Protein AF-A0A8K0WW93-F1 (afdb_monomer_lite)

pLDDT: mean 76.15, std 19.56, range [33.62, 96.62]

Secondary structure (DSSP, 8-state):
------------S----SS---EEEEEEEE-SSTTEEEEEEE-SS-EEEEEEEE-TT-SSS-SEEEEESSSTTSPEEEEEEEETTTTEEEEEES-TTS--TTS---EEEEEEEEETTTEEEEEEEE-TT-TT---EEEEEEE-SS-TTSEEEEEE-TT--EEEEEEE-TTT-SSEEEEEEEETT--HHHHHHHHHHHHHHHHHHHHHHHHHHHHHHHHHHHHHHHHHHHS--

Foldseek 3Di:
DDDDDDDDDDPDDPPPDPPPFDWWKWFWWDDVDNQKTWIWTDDPVDIWIKIWGAQPPDQPDFRIFIATDRDPPHWTQKTWHQDPVQRKIKIFGGDPVDQDPVRDTFIKIFHFDQDPVRWTKTKIWALPQPPVSDIWIKIWGFDVVCVPWRKTFIATPVRDGQKMKTAPAPPPNTTGIMMIGTPPGDPSVSVVSVNSSVVVSVSVNVVVVVVVVVVVVVVVVVVVVVVVVVPD

Sequence (232 aa):
MATTADCTRHNSLPSAKADSASFLKAVLLYTDMYTAAHIHLNTPSSHTDYFFQWKMWRLSVPQLLLHRGASKHGPVINFAKYKPLSRTMQLGLGDPSKRSEDGQLEQMELTREKNFMFRSDYQFSTSVGRKDGTSASFRWRKNRQMRFKTVYDCVDEDSQVVAKLFSGGMVNAEKGAEIELLIGLDQSLQEVLLMSALAVWAMESMEVRSILRVFLRVYSHTAIYYEKCSAV

Structure (mmCIF, N/CA/C/O backbone):
data_AF-A0A8K0WW93-F1
#
_entry.id   AF-A0A8K0WW93-F1
#
loop_
_atom_site.group_PDB
_atom_site.id
_atom_site.type_symbol
_atom_site.label_atom_id
_atom_site.label_alt_id
_atom_site.label_comp_id
_atom_site.label_asym_id
_atom_site.label_entity_id
_atom_site.label_seq_id
_atom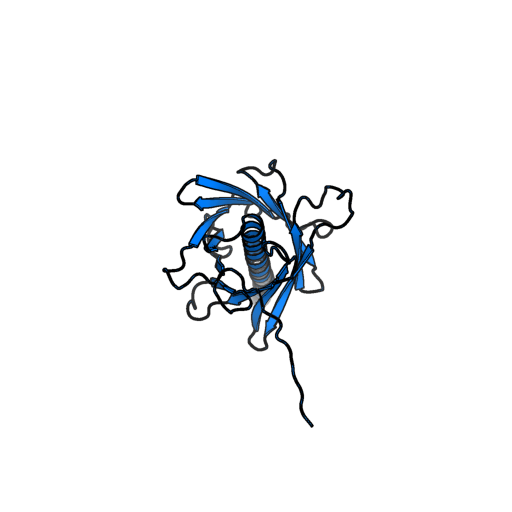_site.pdbx_PDB_ins_code
_atom_site.Cartn_x
_atom_site.Cartn_y
_atom_site.Cartn_z
_atom_site.occupancy
_atom_site.B_iso_or_equiv
_atom_site.auth_seq_id
_atom_site.auth_comp_id
_atom_site.auth_asym_id
_atom_site.auth_atom_id
_atom_site.pdbx_PDB_model_num
ATOM 1 N N . MET A 1 1 ? -35.321 11.717 36.961 1.00 36.66 1 MET A N 1
ATOM 2 C CA . MET A 1 1 ? -35.939 10.476 36.449 1.00 36.66 1 MET A CA 1
ATOM 3 C C . MET A 1 1 ? -36.034 10.572 34.935 1.00 36.66 1 MET A C 1
ATOM 5 O O . MET A 1 1 ? -36.463 11.609 34.458 1.00 36.66 1 MET A O 1
ATOM 9 N N . ALA A 1 2 ? -35.629 9.493 34.259 1.00 36.22 2 ALA A N 1
ATOM 10 C CA . ALA A 1 2 ? -35.854 9.136 32.853 1.00 36.22 2 ALA A CA 1
ATOM 11 C C . ALA A 1 2 ? -35.235 10.006 31.735 1.00 36.22 2 ALA A C 1
ATOM 13 O O . ALA A 1 2 ? -35.775 11.008 31.283 1.00 36.22 2 ALA A O 1
ATOM 14 N N . THR A 1 3 ? -34.100 9.489 31.268 1.00 45.41 3 THR A N 1
ATOM 15 C CA . THR A 1 3 ? -33.515 9.522 29.921 1.00 45.41 3 THR A CA 1
ATOM 16 C C . THR A 1 3 ? -34.492 9.212 28.784 1.00 45.41 3 THR A C 1
ATOM 18 O O . THR A 1 3 ? -35.275 8.275 28.916 1.00 45.41 3 THR A O 1
ATOM 21 N N . THR A 1 4 ? -34.266 9.809 27.610 1.00 38.75 4 THR A N 1
ATOM 22 C CA . THR A 1 4 ? -34.418 9.114 26.318 1.00 38.75 4 THR A CA 1
ATOM 23 C C . THR A 1 4 ? -33.315 9.555 25.363 1.00 38.75 4 THR A C 1
ATOM 25 O O . THR A 1 4 ? -33.229 10.721 24.987 1.00 38.75 4 THR A O 1
ATOM 28 N N . ALA A 1 5 ? -32.455 8.593 25.034 1.00 45.44 5 ALA A N 1
ATOM 29 C CA . ALA A 1 5 ? -31.500 8.634 23.942 1.00 45.44 5 ALA A CA 1
ATOM 30 C C . ALA A 1 5 ? -32.236 8.521 22.600 1.00 45.44 5 ALA A C 1
ATOM 32 O O . ALA A 1 5 ? -33.239 7.810 22.526 1.00 45.44 5 ALA A O 1
ATOM 33 N N . ASP A 1 6 ? -31.709 9.158 21.554 1.00 33.62 6 ASP A N 1
ATOM 34 C CA . ASP A 1 6 ? -32.115 8.874 20.178 1.00 33.62 6 ASP A CA 1
ATOM 35 C C . ASP A 1 6 ? -30.893 8.513 19.325 1.00 33.62 6 ASP A C 1
ATOM 37 O O . ASP A 1 6 ? -29.783 9.009 19.530 1.00 33.62 6 ASP A O 1
ATOM 41 N N . CYS A 1 7 ? -31.108 7.532 18.458 1.00 34.69 7 CYS A N 1
ATOM 42 C CA . CYS A 1 7 ? -30.131 6.581 17.956 1.00 34.69 7 CYS A CA 1
ATOM 43 C C . CYS A 1 7 ? -29.351 7.106 16.746 1.00 34.69 7 CYS A C 1
ATOM 45 O O . CYS A 1 7 ? -29.911 7.321 15.671 1.00 34.69 7 CYS A O 1
ATOM 47 N N . THR A 1 8 ? -28.026 7.164 16.861 1.00 38.88 8 THR A N 1
ATOM 48 C CA . THR A 1 8 ? -27.128 7.312 15.712 1.00 38.88 8 THR A CA 1
ATOM 49 C C . THR A 1 8 ? -27.080 5.991 14.935 1.00 38.88 8 THR A C 1
ATOM 51 O O . THR A 1 8 ? -26.495 5.007 15.388 1.00 38.88 8 THR A O 1
ATOM 54 N N . ARG A 1 9 ? -27.707 5.943 13.753 1.00 33.69 9 ARG A N 1
ATOM 55 C CA . ARG A 1 9 ? -27.498 4.857 12.781 1.00 33.69 9 ARG A CA 1
ATOM 56 C C . ARG A 1 9 ? -26.058 4.918 12.276 1.00 33.69 9 ARG A C 1
ATOM 58 O O . ARG A 1 9 ? -25.699 5.829 11.536 1.00 33.69 9 ARG A O 1
ATOM 65 N N . HIS A 1 10 ? -25.254 3.928 12.645 1.00 36.62 10 HIS A N 1
ATOM 66 C CA . HIS A 1 10 ? -23.977 3.661 11.999 1.00 36.62 10 HIS A CA 1
ATOM 67 C C . HIS A 1 10 ? -24.238 3.155 10.574 1.00 36.62 10 HIS A C 1
ATOM 69 O O . HIS A 1 10 ? -24.788 2.071 10.387 1.00 36.62 10 HIS A O 1
ATOM 75 N N . ASN A 1 11 ? -23.856 3.942 9.568 1.00 41.09 11 ASN A N 1
ATOM 76 C CA . ASN A 1 11 ? -23.757 3.470 8.191 1.00 41.09 11 ASN A CA 1
ATOM 77 C C . ASN A 1 11 ? -22.465 2.650 8.067 1.00 41.09 11 ASN A C 1
ATOM 79 O O . ASN A 1 11 ? -21.384 3.179 7.797 1.00 41.09 11 ASN A O 1
ATOM 83 N N . SER A 1 12 ? -22.566 1.348 8.320 1.00 45.69 12 SER A N 1
ATOM 84 C CA . SER A 1 12 ? -21.517 0.391 7.978 1.00 45.69 12 SER A CA 1
ATOM 85 C C . SER A 1 12 ? -21.287 0.377 6.462 1.00 45.69 12 SER A C 1
ATOM 87 O O . SER A 1 12 ? -22.196 0.657 5.671 1.00 45.69 12 SER A O 1
ATOM 89 N N . LEU A 1 13 ? -20.054 0.060 6.042 1.00 51.97 13 LEU A N 1
ATOM 90 C CA . LEU A 1 13 ? -19.795 -0.371 4.665 1.00 51.97 13 LEU A CA 1
ATOM 91 C C . LEU A 1 13 ? -20.796 -1.482 4.312 1.00 51.97 13 LEU A C 1
ATOM 93 O O . LEU A 1 13 ? -21.199 -2.218 5.216 1.00 51.97 13 LEU A O 1
ATOM 97 N N . PRO A 1 14 ? -21.224 -1.616 3.041 1.00 44.78 14 PRO A N 1
ATOM 98 C CA . PRO A 1 14 ? -22.163 -2.660 2.655 1.00 44.78 14 PRO A CA 1
ATOM 99 C C . PRO A 1 14 ? -21.660 -4.009 3.174 1.00 44.78 14 PRO A C 1
ATOM 101 O O . PRO A 1 14 ? -20.658 -4.537 2.699 1.00 44.78 14 PRO A O 1
ATOM 104 N N . SER A 1 15 ? -22.350 -4.521 4.197 1.00 44.41 15 SER A N 1
ATOM 105 C CA . SER A 1 15 ? -22.093 -5.823 4.789 1.00 44.41 15 SER A CA 1
ATOM 106 C C . SER A 1 15 ? -22.422 -6.846 3.717 1.00 44.41 15 SER A C 1
ATOM 108 O O . SER A 1 15 ? -23.587 -7.166 3.467 1.00 44.41 15 SER A O 1
ATOM 110 N N . ALA A 1 16 ? -21.384 -7.302 3.023 1.00 47.66 16 ALA A N 1
ATOM 111 C CA . ALA A 1 16 ? -21.478 -8.467 2.179 1.00 47.66 16 ALA A CA 1
ATOM 112 C C . ALA A 1 16 ? -21.833 -9.636 3.105 1.00 47.66 16 ALA A C 1
ATOM 114 O O . ALA A 1 16 ? -21.002 -10.129 3.869 1.00 47.66 16 ALA A O 1
ATOM 115 N N . LYS A 1 17 ? -23.106 -10.048 3.077 1.00 35.06 17 LYS A N 1
ATOM 116 C CA . LYS A 1 17 ? -23.507 -11.377 3.542 1.00 35.06 17 LYS A CA 1
ATOM 117 C C . LYS A 1 17 ? -22.529 -12.389 2.952 1.00 35.06 17 LYS A C 1
ATOM 119 O O . LYS A 1 17 ? -22.129 -12.231 1.804 1.00 35.06 17 LYS A O 1
ATOM 124 N N . ALA A 1 18 ? -22.166 -13.382 3.759 1.00 37.53 18 ALA A N 1
ATOM 125 C CA . ALA A 1 18 ? -21.162 -14.405 3.489 1.00 37.53 18 ALA A CA 1
ATOM 126 C C . ALA A 1 18 ? -21.502 -15.311 2.285 1.00 37.53 18 ALA A C 1
ATOM 128 O O . ALA A 1 18 ? -21.680 -16.516 2.431 1.00 37.53 18 ALA A O 1
ATOM 129 N N . ASP A 1 19 ? -21.546 -14.737 1.091 1.00 42.94 19 ASP A N 1
ATOM 130 C CA . ASP A 1 19 ? -21.032 -15.388 -0.099 1.00 42.94 19 ASP A CA 1
ATOM 131 C C . ASP A 1 19 ? -19.515 -15.443 0.090 1.00 42.94 19 ASP A C 1
ATOM 133 O O . ASP A 1 19 ? -18.917 -14.485 0.584 1.00 42.94 19 ASP A O 1
ATOM 137 N N . SER A 1 20 ? -18.887 -16.580 -0.204 1.00 56.03 20 SER A N 1
ATOM 138 C CA . SER A 1 20 ? -17.445 -16.780 -0.034 1.00 56.03 20 SER A CA 1
ATOM 139 C C . SER A 1 20 ? -16.666 -15.561 -0.541 1.00 56.03 20 SER A C 1
ATOM 141 O O . SER A 1 20 ? -16.603 -15.326 -1.753 1.00 56.03 20 SER A O 1
ATOM 143 N N . ALA A 1 21 ? -16.129 -14.766 0.393 1.00 68.38 21 ALA A N 1
ATOM 144 C CA . ALA A 1 21 ? -15.486 -13.497 0.088 1.00 68.38 21 ALA A CA 1
ATOM 145 C C . ALA A 1 21 ? -14.411 -13.728 -0.975 1.00 68.38 21 ALA A C 1
ATOM 147 O O . ALA A 1 21 ? -13.458 -14.482 -0.769 1.00 68.38 21 ALA A O 1
ATOM 148 N N . SER A 1 22 ? -14.623 -13.133 -2.142 1.00 85.50 22 SER A N 1
ATOM 149 C CA . SER A 1 22 ? -13.765 -13.326 -3.301 1.00 85.50 22 SER A CA 1
ATOM 150 C C . SER A 1 22 ? -12.750 -12.192 -3.369 1.00 85.50 22 SER A C 1
ATOM 152 O O . SER A 1 22 ? -13.083 -11.037 -3.102 1.00 85.50 22 SER A O 1
ATOM 154 N N . PHE A 1 23 ? -11.508 -12.522 -3.713 1.00 88.75 23 PHE A N 1
ATOM 155 C CA . PHE A 1 23 ? -10.393 -11.580 -3.715 1.00 88.75 23 PHE A CA 1
ATOM 156 C C . PHE A 1 23 ? -9.799 -11.431 -5.119 1.00 88.75 23 PHE A C 1
ATOM 158 O O . PHE A 1 23 ? -9.598 -12.415 -5.830 1.00 88.75 23 PHE A O 1
ATOM 165 N N . LEU A 1 24 ? -9.481 -10.193 -5.496 1.00 89.31 24 LEU A N 1
ATOM 166 C CA . LEU A 1 24 ? -8.623 -9.861 -6.627 1.00 89.31 24 LEU A CA 1
ATOM 167 C C . LEU A 1 24 ? -7.173 -10.100 -6.238 1.00 89.31 24 LEU A C 1
ATOM 169 O O . LEU A 1 24 ? -6.739 -9.691 -5.162 1.00 89.31 24 LEU A O 1
ATOM 173 N N . LYS A 1 25 ? -6.410 -10.716 -7.134 1.00 91.00 25 LYS A N 1
ATOM 174 C CA . LYS A 1 25 ? -5.004 -11.030 -6.900 1.00 91.00 25 LYS A CA 1
ATOM 175 C C . LYS A 1 25 ? -4.113 -10.059 -7.662 1.00 91.00 25 LYS A C 1
ATOM 177 O O . LYS A 1 25 ? -4.154 -10.007 -8.889 1.00 91.00 25 LYS A O 1
ATOM 182 N N . ALA A 1 26 ? -3.287 -9.336 -6.919 1.00 87.69 26 ALA A N 1
ATOM 183 C CA . ALA A 1 26 ? -2.188 -8.521 -7.402 1.00 87.69 26 ALA A CA 1
ATOM 184 C C . ALA A 1 26 ? -0.858 -9.249 -7.172 1.00 87.69 26 ALA A C 1
ATOM 186 O O . ALA A 1 26 ? -0.542 -9.658 -6.053 1.00 87.69 26 ALA A O 1
ATOM 187 N N . VAL A 1 27 ? -0.055 -9.414 -8.221 1.00 87.44 27 VAL A N 1
ATOM 188 C CA . VAL A 1 27 ? 1.266 -10.057 -8.118 1.00 87.44 27 VAL A CA 1
ATOM 189 C C . VAL A 1 27 ? 2.359 -9.024 -8.339 1.00 87.44 27 VAL A C 1
ATOM 191 O O . VAL A 1 27 ? 2.393 -8.404 -9.394 1.00 87.44 27 VAL A O 1
ATOM 194 N N . LEU A 1 28 ? 3.250 -8.865 -7.357 1.00 86.44 28 LEU A N 1
ATOM 195 C CA . LEU A 1 28 ? 4.412 -7.979 -7.421 1.00 86.44 28 LEU A CA 1
ATOM 196 C C . LEU A 1 28 ? 5.616 -8.748 -7.983 1.00 86.44 28 LEU A C 1
ATOM 198 O O . LEU A 1 28 ? 6.218 -9.565 -7.276 1.00 86.44 28 LEU A O 1
ATOM 202 N N . LEU A 1 29 ? 5.969 -8.466 -9.234 1.00 82.00 29 LEU A N 1
ATOM 203 C CA . LEU A 1 29 ? 7.119 -9.043 -9.934 1.00 82.00 29 LEU A CA 1
ATOM 204 C C . LEU A 1 29 ? 8.233 -8.005 -10.016 1.00 82.00 29 LEU A C 1
ATOM 206 O O . LEU A 1 29 ? 8.004 -6.902 -10.516 1.00 82.00 29 LEU A O 1
ATOM 210 N N . TYR A 1 30 ? 9.422 -8.330 -9.508 1.00 78.75 30 TYR A N 1
ATOM 211 C CA . TYR A 1 30 ? 10.544 -7.393 -9.579 1.00 78.75 30 TYR A CA 1
ATOM 212 C C . TYR A 1 30 ? 10.943 -7.139 -11.033 1.00 78.75 30 TYR A C 1
ATOM 214 O O . TYR A 1 30 ? 10.849 -8.025 -11.880 1.00 78.75 30 TYR A O 1
ATOM 222 N N . THR A 1 31 ? 11.416 -5.928 -11.312 1.00 71.06 31 THR A N 1
ATOM 223 C CA . THR A 1 31 ? 12.230 -5.686 -12.506 1.00 71.06 31 THR A CA 1
ATOM 224 C C . THR A 1 31 ? 13.695 -6.012 -12.202 1.00 71.06 31 THR A C 1
ATOM 226 O O . THR A 1 31 ? 14.050 -6.298 -11.056 1.00 71.06 31 THR A O 1
ATOM 229 N N . ASP A 1 32 ? 14.571 -5.901 -13.204 1.00 59.06 32 ASP A N 1
ATOM 230 C CA . ASP A 1 32 ? 16.022 -6.146 -13.086 1.00 59.06 32 ASP A CA 1
ATOM 231 C C . ASP A 1 32 ? 16.700 -5.379 -11.931 1.00 59.06 32 ASP A C 1
ATOM 233 O O . ASP A 1 32 ? 17.790 -5.731 -11.478 1.00 59.06 32 ASP A O 1
ATOM 237 N N . MET A 1 33 ? 16.053 -4.325 -11.421 1.00 58.84 33 MET A N 1
ATOM 238 C CA . MET A 1 33 ? 16.433 -3.658 -10.186 1.00 58.84 33 MET A CA 1
ATOM 239 C C . MET A 1 33 ? 15.332 -3.877 -9.142 1.00 58.84 33 MET A C 1
ATOM 241 O O . MET A 1 33 ? 14.230 -3.366 -9.305 1.00 58.84 33 MET A O 1
ATOM 245 N N . TYR A 1 34 ? 15.647 -4.518 -8.007 1.00 66.81 34 TYR A N 1
ATOM 246 C CA . TYR A 1 34 ? 14.776 -4.708 -6.819 1.00 66.81 34 TYR A CA 1
ATOM 247 C C . TYR A 1 34 ? 14.155 -3.416 -6.218 1.00 66.81 34 TYR A C 1
ATOM 249 O O . TYR A 1 34 ? 13.570 -3.421 -5.135 1.00 66.81 34 TYR A O 1
ATOM 257 N N . THR A 1 35 ? 14.354 -2.277 -6.875 1.00 75.94 35 THR A N 1
ATOM 258 C CA . THR A 1 35 ? 13.795 -0.951 -6.619 1.00 75.94 35 THR A CA 1
ATOM 259 C C . THR A 1 35 ? 12.603 -0.628 -7.524 1.00 75.94 35 THR A C 1
ATOM 261 O O . THR A 1 35 ? 12.057 0.467 -7.423 1.00 75.94 35 THR A O 1
ATOM 264 N N . ALA A 1 36 ? 12.191 -1.525 -8.415 1.00 83.81 36 ALA A N 1
ATOM 265 C CA . ALA A 1 36 ? 10.996 -1.370 -9.228 1.00 83.81 36 ALA A CA 1
ATOM 266 C C . ALA A 1 36 ? 10.310 -2.720 -9.455 1.00 83.81 36 ALA A C 1
ATOM 268 O O . ALA A 1 36 ? 10.932 -3.777 -9.342 1.00 83.81 36 ALA A O 1
ATOM 269 N N . ALA A 1 37 ? 9.009 -2.679 -9.723 1.00 86.44 37 ALA A N 1
ATOM 270 C CA . ALA A 1 37 ? 8.219 -3.879 -9.933 1.00 86.44 37 ALA A CA 1
ATOM 271 C C . ALA A 1 37 ? 6.980 -3.611 -10.791 1.00 86.44 37 ALA A C 1
ATOM 273 O O . ALA A 1 37 ? 6.371 -2.542 -10.706 1.00 86.44 37 ALA A O 1
ATOM 274 N N . HIS A 1 38 ? 6.590 -4.616 -11.569 1.00 89.25 38 HIS A N 1
ATOM 275 C CA . HIS A 1 38 ? 5.291 -4.659 -12.229 1.00 89.25 38 HIS A CA 1
ATOM 276 C C . HIS A 1 38 ? 4.280 -5.315 -11.294 1.00 89.25 38 HIS A C 1
ATOM 278 O O . HIS A 1 38 ? 4.577 -6.319 -10.640 1.00 89.25 38 HIS A O 1
ATOM 284 N N . ILE A 1 39 ? 3.091 -4.725 -11.213 1.00 90.44 39 ILE A N 1
ATOM 285 C CA . ILE A 1 39 ? 1.970 -5.271 -10.460 1.00 90.44 39 ILE A CA 1
ATOM 286 C C . ILE A 1 39 ? 0.837 -5.525 -11.435 1.00 90.44 39 ILE A C 1
ATOM 288 O O . ILE A 1 39 ? 0.292 -4.588 -12.012 1.00 90.44 39 ILE A O 1
ATOM 292 N N . HIS A 1 40 ? 0.465 -6.791 -11.564 1.00 88.19 40 HIS A N 1
ATOM 293 C CA . HIS A 1 40 ? -0.676 -7.204 -12.370 1.00 88.19 40 HIS A CA 1
ATOM 294 C C . HIS A 1 40 ? -1.845 -7.502 -11.443 1.00 88.19 40 HIS A C 1
ATOM 296 O O . HIS A 1 40 ? -1.770 -8.454 -10.661 1.00 88.19 40 HIS A O 1
ATOM 302 N N . LEU A 1 41 ? -2.894 -6.678 -11.502 1.00 85.88 41 LEU A N 1
ATOM 303 C CA . LEU A 1 41 ? -4.154 -6.923 -10.809 1.00 85.88 41 LEU A CA 1
ATOM 304 C C . LEU A 1 41 ? -5.078 -7.712 -11.739 1.00 85.88 41 LEU A C 1
ATOM 306 O O . LEU A 1 41 ? -5.625 -7.175 -12.706 1.00 85.88 41 LEU A O 1
ATOM 310 N N . ASN A 1 42 ? -5.246 -8.995 -11.433 1.00 79.31 42 ASN A N 1
ATOM 311 C CA . ASN A 1 42 ? -6.104 -9.886 -12.200 1.00 79.31 42 ASN A CA 1
ATOM 312 C C . ASN A 1 42 ? -7.557 -9.685 -11.765 1.00 79.31 42 ASN A C 1
ATOM 314 O O . ASN A 1 42 ? -7.928 -10.089 -10.660 1.00 79.31 42 ASN A O 1
ATOM 318 N N . THR A 1 43 ? -8.378 -9.089 -12.630 1.00 68.62 43 THR A N 1
ATOM 319 C CA . THR A 1 43 ? -9.837 -9.067 -12.459 1.00 68.62 43 THR A CA 1
ATOM 320 C C . THR A 1 43 ? -10.507 -9.999 -13.476 1.00 68.62 43 THR A C 1
ATOM 322 O O . THR A 1 43 ? -9.919 -10.268 -14.525 1.00 68.62 43 THR A O 1
ATOM 325 N N . PRO A 1 44 ? -11.725 -10.509 -13.207 1.00 64.12 44 PRO A N 1
ATOM 326 C CA . PRO A 1 44 ? -12.406 -11.434 -14.120 1.00 64.12 44 PRO A CA 1
ATOM 327 C C . PRO A 1 44 ? -12.667 -10.865 -15.524 1.00 64.12 44 PRO A C 1
ATOM 329 O O . PRO A 1 44 ? -12.776 -11.628 -16.479 1.00 64.12 44 PRO A O 1
ATOM 332 N N . SER A 1 45 ? -12.781 -9.539 -15.652 1.00 60.41 45 SER A N 1
ATOM 333 C CA . SER A 1 45 ? -13.161 -8.847 -16.892 1.00 60.41 45 SER A CA 1
ATOM 334 C C . SER A 1 45 ? -12.029 -8.045 -17.543 1.00 60.41 45 SER A C 1
ATOM 336 O O . SER A 1 45 ? -12.149 -7.662 -18.704 1.00 60.41 45 SER A O 1
ATOM 338 N N . SER A 1 46 ? -10.946 -7.754 -16.817 1.00 65.75 46 SER A N 1
ATOM 339 C CA . SER A 1 46 ? -9.801 -6.982 -17.319 1.00 65.75 46 SER A CA 1
ATOM 340 C C . SER A 1 46 ? -8.549 -7.182 -16.457 1.00 65.75 46 SER A C 1
ATOM 342 O O . SER A 1 46 ? -8.627 -7.544 -15.282 1.00 65.75 46 SER A O 1
ATOM 344 N N . HIS A 1 47 ? -7.370 -6.920 -17.015 1.00 71.38 47 HIS A N 1
ATOM 345 C CA . HIS A 1 47 ? -6.160 -6.735 -16.213 1.00 71.38 47 HIS A CA 1
ATOM 346 C C . HIS A 1 47 ? -5.941 -5.239 -15.999 1.00 71.38 47 HIS A C 1
ATOM 348 O O . HIS A 1 47 ? -6.125 -4.438 -16.916 1.00 71.38 47 HIS A O 1
ATOM 354 N N . THR A 1 48 ? -5.573 -4.863 -14.777 1.00 83.69 48 THR A N 1
ATOM 355 C CA . THR A 1 48 ? -5.087 -3.513 -14.487 1.00 83.69 48 THR A CA 1
ATOM 356 C C . THR A 1 48 ? -3.629 -3.613 -14.087 1.00 83.69 48 THR A C 1
ATOM 358 O O . THR A 1 48 ? -3.290 -4.307 -13.128 1.00 83.69 48 THR A O 1
ATOM 361 N N . ASP A 1 49 ? -2.774 -2.912 -14.824 1.00 90.94 49 ASP A N 1
ATOM 362 C CA . ASP A 1 49 ? -1.347 -2.881 -14.544 1.00 90.94 49 ASP A CA 1
ATOM 363 C C . ASP A 1 49 ? -0.984 -1.655 -13.719 1.00 90.94 49 ASP A C 1
ATOM 365 O O . ASP A 1 49 ? -1.453 -0.540 -13.974 1.00 90.94 49 ASP A O 1
ATOM 369 N N . TYR A 1 50 ? -0.078 -1.861 -12.774 1.00 93.88 50 TYR A N 1
ATOM 370 C CA . TYR A 1 50 ? 0.591 -0.795 -12.052 1.00 93.88 50 TYR A CA 1
ATOM 371 C C . TYR A 1 50 ? 2.101 -0.979 -12.125 1.00 93.88 50 TYR A C 1
ATOM 373 O O . TYR A 1 50 ? 2.622 -2.095 -12.208 1.00 93.88 50 TYR A O 1
ATOM 381 N N . PHE A 1 51 ? 2.815 0.135 -12.037 1.00 93.75 51 PHE A N 1
ATOM 382 C CA . PHE A 1 51 ? 4.261 0.147 -11.915 1.00 93.75 51 PHE A CA 1
ATOM 383 C C . PHE A 1 51 ? 4.633 0.717 -10.553 1.00 93.75 51 PHE A C 1
ATOM 385 O O . PHE A 1 51 ? 4.335 1.867 -10.228 1.00 93.75 51 PHE A O 1
ATOM 392 N N . PHE A 1 52 ? 5.290 -0.101 -9.744 1.00 93.62 52 PHE A N 1
ATOM 393 C CA . PHE A 1 52 ? 5.777 0.286 -8.434 1.00 93.62 52 PHE A CA 1
ATOM 394 C C . PHE A 1 52 ? 7.235 0.720 -8.522 1.00 93.62 52 PHE A C 1
ATOM 396 O O . PHE A 1 52 ? 8.078 0.016 -9.078 1.00 93.62 52 PHE A O 1
ATOM 403 N N . GLN A 1 53 ? 7.542 1.872 -7.932 1.00 92.44 53 GLN A N 1
ATOM 404 C CA . GLN A 1 53 ? 8.893 2.404 -7.850 1.00 92.44 53 GLN A CA 1
ATOM 405 C C . GLN A 1 53 ? 9.289 2.660 -6.395 1.00 92.44 53 GLN A C 1
ATOM 407 O O . GLN A 1 53 ? 8.643 3.417 -5.675 1.00 92.44 53 GLN A O 1
ATOM 412 N N . TRP A 1 54 ? 10.431 2.108 -5.999 1.00 89.88 54 TRP A N 1
ATOM 413 C CA . TRP A 1 54 ? 11.076 2.318 -4.714 1.00 89.88 54 TRP A CA 1
ATOM 414 C C . TRP A 1 54 ? 12.393 3.092 -4.866 1.00 89.88 54 TRP A C 1
ATOM 416 O O . TRP A 1 54 ? 13.469 2.551 -5.123 1.00 89.88 54 TRP A O 1
ATOM 426 N N . LYS A 1 55 ? 12.330 4.398 -4.615 1.00 87.44 55 LYS A N 1
ATOM 427 C CA . LYS A 1 55 ? 13.469 5.318 -4.523 1.00 87.44 55 LYS A CA 1
ATOM 428 C C . LYS A 1 55 ? 14.167 5.175 -3.168 1.00 87.44 55 LYS A C 1
ATOM 430 O O . LYS A 1 55 ? 14.078 6.051 -2.305 1.00 87.44 55 LYS A O 1
ATOM 435 N N . MET A 1 56 ? 14.864 4.055 -2.974 1.00 69.88 56 MET A N 1
ATOM 436 C CA . MET A 1 56 ? 15.749 3.874 -1.820 1.00 69.88 56 MET A CA 1
ATOM 437 C C . MET A 1 56 ? 16.738 5.060 -1.764 1.00 69.88 56 MET A C 1
ATOM 439 O O . MET A 1 56 ? 17.217 5.503 -2.806 1.00 69.88 56 MET A O 1
ATOM 443 N N . TRP A 1 57 ? 17.031 5.577 -0.564 1.00 67.50 57 TRP A N 1
ATOM 444 C CA . TRP A 1 57 ? 18.054 6.612 -0.282 1.00 67.50 57 TRP A CA 1
ATOM 445 C C . TRP A 1 57 ? 17.686 8.090 -0.444 1.00 67.50 57 TRP A C 1
ATOM 447 O O . TRP A 1 57 ? 18.507 8.943 -0.113 1.00 67.50 57 TRP A O 1
ATOM 457 N N . ARG A 1 58 ? 16.466 8.441 -0.866 1.00 74.25 58 ARG A N 1
ATOM 458 C CA . ARG A 1 58 ? 16.050 9.854 -0.922 1.00 74.25 58 ARG A CA 1
ATOM 459 C C . ARG A 1 58 ? 15.097 10.204 0.214 1.00 74.25 58 ARG A C 1
ATOM 461 O O . ARG A 1 58 ? 13.900 10.003 0.085 1.00 74.25 58 ARG A O 1
ATOM 468 N N . LEU A 1 59 ? 15.609 10.738 1.324 1.00 75.25 59 LEU A N 1
ATOM 469 C CA . LEU A 1 59 ? 14.791 11.075 2.504 1.00 75.25 59 LEU A CA 1
ATOM 470 C C . LEU A 1 59 ? 13.899 12.317 2.311 1.00 75.25 59 LEU A C 1
ATOM 472 O O . LEU A 1 59 ? 12.865 12.448 2.966 1.00 75.25 59 LEU A O 1
ATOM 476 N N . SER A 1 60 ? 14.273 13.222 1.403 1.00 77.50 60 SER A N 1
ATOM 477 C CA . SER A 1 60 ? 13.551 14.478 1.155 1.00 77.50 60 SER A CA 1
ATOM 478 C C . SER A 1 60 ? 12.253 14.297 0.359 1.00 77.50 60 SER A C 1
ATOM 480 O O . SER A 1 60 ? 11.316 15.075 0.539 1.00 77.50 60 SER A O 1
ATOM 482 N N . VAL A 1 61 ? 12.154 13.244 -0.453 1.00 84.75 61 VAL A N 1
ATOM 483 C CA . VAL A 1 61 ? 11.000 12.946 -1.319 1.00 84.75 61 VAL A CA 1
ATOM 484 C C . VAL A 1 61 ? 10.336 11.629 -0.911 1.00 84.75 61 VAL A C 1
ATOM 486 O O . VAL A 1 61 ? 10.981 10.821 -0.245 1.00 84.75 61 VAL A O 1
ATOM 489 N N . PRO A 1 62 ? 9.074 11.373 -1.295 1.00 87.62 62 PRO A N 1
ATOM 490 C CA . PRO A 1 62 ? 8.467 10.059 -1.110 1.00 87.62 62 PRO A CA 1
ATOM 491 C C . PRO A 1 62 ? 9.307 8.947 -1.742 1.00 87.62 62 PRO A C 1
ATOM 493 O O . PRO A 1 62 ? 9.781 9.072 -2.876 1.00 87.62 62 PRO A O 1
ATOM 496 N N . GLN A 1 63 ? 9.529 7.874 -0.980 1.00 91.12 63 GLN A N 1
ATOM 497 C CA . GLN A 1 63 ? 10.382 6.767 -1.408 1.00 91.12 63 GLN A CA 1
ATOM 498 C C . GLN A 1 63 ? 9.610 5.746 -2.225 1.00 91.12 63 GLN A C 1
ATOM 500 O O . GLN A 1 63 ? 10.215 5.097 -3.069 1.00 91.12 63 GLN A O 1
ATOM 505 N N . LEU A 1 64 ? 8.314 5.586 -1.980 1.00 93.75 64 LEU A N 1
ATOM 506 C CA . LEU A 1 64 ? 7.480 4.653 -2.718 1.00 93.75 64 LEU A CA 1
ATOM 507 C C . LEU A 1 64 ? 6.522 5.433 -3.604 1.00 93.75 64 LEU A C 1
ATOM 509 O O . LEU A 1 64 ? 5.865 6.352 -3.118 1.00 93.75 64 LEU A O 1
ATOM 513 N N . LEU A 1 65 ? 6.443 5.061 -4.874 1.00 95.19 65 LEU A N 1
ATOM 514 C CA . LEU A 1 65 ? 5.498 5.613 -5.835 1.00 95.19 65 LEU A CA 1
ATOM 515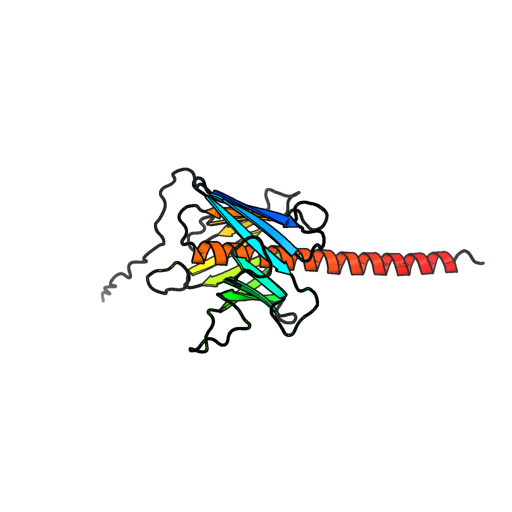 C C . LEU A 1 65 ? 4.772 4.469 -6.528 1.00 95.19 65 LEU A C 1
ATOM 517 O O . LEU A 1 65 ? 5.398 3.489 -6.939 1.00 95.19 65 LEU A O 1
ATOM 521 N N . LEU A 1 66 ? 3.464 4.623 -6.669 1.00 95.56 66 LEU A N 1
ATOM 522 C CA . LEU A 1 66 ? 2.620 3.731 -7.440 1.00 95.56 66 LEU A CA 1
ATOM 523 C C . LEU A 1 66 ? 2.120 4.488 -8.664 1.00 95.56 66 LEU A C 1
ATOM 525 O O . LEU A 1 66 ? 1.459 5.521 -8.545 1.00 95.56 66 LEU A O 1
ATOM 529 N N . HIS A 1 67 ? 2.460 3.974 -9.836 1.00 95.06 67 HIS A N 1
ATOM 530 C CA . HIS A 1 67 ? 2.038 4.515 -11.1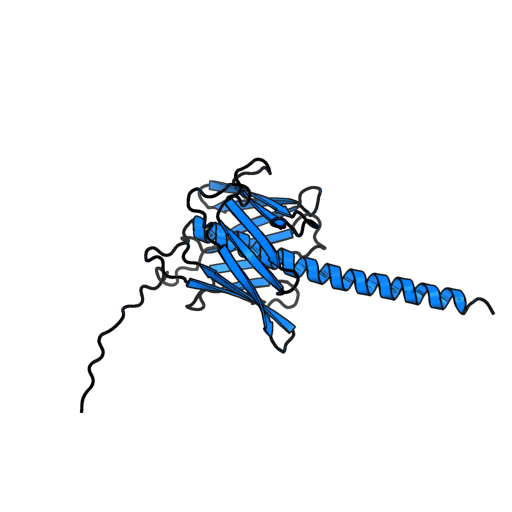17 1.00 95.06 67 HIS A CA 1
ATOM 531 C C . HIS A 1 67 ? 0.934 3.643 -11.699 1.00 95.06 67 HIS A C 1
ATOM 533 O O . HIS A 1 67 ? 1.002 2.416 -11.605 1.00 95.06 67 HIS A O 1
ATOM 539 N N . ARG A 1 68 ? -0.055 4.263 -12.346 1.00 92.81 68 ARG A N 1
ATOM 540 C CA . ARG A 1 68 ? -1.034 3.525 -13.149 1.00 92.81 68 ARG A CA 1
ATOM 541 C C . ARG A 1 68 ? -0.438 3.179 -14.516 1.00 92.81 68 ARG A C 1
ATOM 543 O O . ARG A 1 68 ? 0.172 4.031 -15.163 1.00 92.81 68 ARG A O 1
ATOM 550 N N . GLY A 1 69 ? -0.649 1.943 -14.956 1.00 91.94 69 GLY A N 1
ATOM 551 C CA . GLY A 1 69 ? -0.068 1.366 -16.166 1.00 91.94 69 GLY A CA 1
ATOM 552 C C . GLY A 1 69 ? 1.263 0.655 -15.913 1.00 91.94 69 GLY A C 1
ATOM 553 O O . GLY A 1 69 ? 1.832 0.704 -14.826 1.00 91.94 69 GLY A O 1
ATOM 554 N N . ALA A 1 70 ? 1.794 0.010 -16.950 1.00 88.25 70 ALA A N 1
ATOM 555 C CA . ALA A 1 70 ? 2.979 -0.844 -16.855 1.00 88.25 70 ALA A CA 1
ATOM 556 C C . ALA A 1 70 ? 4.329 -0.090 -16.828 1.00 88.25 70 ALA A C 1
ATOM 558 O O . ALA A 1 70 ? 5.378 -0.719 -16.930 1.00 88.25 70 ALA A O 1
ATOM 559 N N . SER A 1 71 ? 4.350 1.244 -16.724 1.00 90.12 71 SER A N 1
ATOM 560 C CA . SER A 1 71 ? 5.574 2.047 -16.877 1.00 90.12 71 SER A CA 1
ATOM 561 C C . SER A 1 71 ? 5.719 3.135 -15.817 1.00 90.12 71 SER A C 1
ATOM 563 O O . SER A 1 71 ? 4.747 3.774 -15.421 1.00 90.12 71 SER A O 1
ATOM 565 N N . LYS A 1 72 ? 6.973 3.439 -15.453 1.00 90.25 72 LYS A N 1
ATOM 566 C CA . LYS A 1 72 ? 7.363 4.562 -14.576 1.00 90.25 72 LYS A CA 1
ATOM 567 C C . LYS A 1 72 ? 6.950 5.947 -15.089 1.00 90.25 72 LYS A C 1
ATOM 569 O O . LYS A 1 72 ? 7.023 6.920 -14.348 1.00 90.25 72 LYS A O 1
ATOM 574 N N . HIS A 1 73 ? 6.605 6.052 -16.372 1.00 91.44 73 HIS A N 1
ATOM 575 C CA . HIS A 1 73 ? 6.138 7.293 -16.992 1.00 91.44 73 HIS A CA 1
ATOM 576 C C . HIS A 1 73 ? 4.622 7.485 -16.865 1.00 91.44 73 HIS A C 1
ATOM 578 O O . HIS A 1 73 ? 4.118 8.553 -17.203 1.00 91.44 73 HIS A O 1
ATOM 584 N N . GLY A 1 74 ? 3.901 6.470 -16.376 1.00 90.06 74 GLY A N 1
ATOM 585 C CA . GLY A 1 74 ? 2.483 6.581 -16.062 1.00 90.06 74 GLY A CA 1
ATOM 586 C C . GLY A 1 74 ? 2.217 7.572 -14.922 1.00 90.06 74 GLY A C 1
ATOM 587 O O . GLY A 1 74 ? 3.131 7.911 -14.158 1.00 90.06 74 GLY A O 1
ATOM 588 N N . PRO A 1 75 ? 0.969 8.048 -14.783 1.00 93.25 75 PRO A N 1
ATOM 589 C CA . PRO A 1 75 ? 0.604 8.976 -13.722 1.00 93.25 75 PRO A CA 1
ATOM 590 C C . PRO A 1 75 ? 0.791 8.325 -12.348 1.00 93.25 75 PRO A C 1
ATOM 592 O O . PRO A 1 75 ? 0.386 7.180 -12.137 1.00 93.25 75 PRO A O 1
ATOM 595 N N . VAL A 1 76 ? 1.385 9.069 -11.413 1.00 94.31 76 VAL A N 1
ATOM 596 C CA . VAL A 1 76 ? 1.468 8.661 -10.006 1.00 94.31 76 VAL A CA 1
ATOM 597 C C . VAL A 1 76 ? 0.081 8.789 -9.384 1.00 94.31 76 VAL A C 1
ATOM 599 O O . VAL A 1 76 ? -0.505 9.872 -9.393 1.00 94.31 76 VAL A O 1
ATOM 602 N N . ILE A 1 77 ? -0.431 7.681 -8.858 1.00 93.81 77 ILE A N 1
ATOM 603 C CA . ILE A 1 77 ? -1.751 7.604 -8.219 1.00 93.81 77 ILE A CA 1
ATOM 604 C C . ILE A 1 77 ? -1.659 7.549 -6.697 1.00 93.81 77 ILE A C 1
ATOM 606 O O . ILE A 1 77 ? -2.558 8.028 -6.015 1.00 93.81 77 ILE A O 1
ATOM 610 N N . ASN A 1 78 ? -0.554 7.027 -6.162 1.00 95.06 78 ASN A N 1
ATOM 611 C CA . ASN A 1 78 ? -0.286 7.000 -4.734 1.00 95.06 78 ASN A CA 1
ATOM 612 C C . ASN A 1 78 ? 1.211 7.126 -4.471 1.00 95.06 78 ASN A C 1
ATOM 614 O O . ASN A 1 78 ? 2.055 6.744 -5.289 1.00 95.06 78 ASN A O 1
ATOM 618 N N . PHE A 1 79 ? 1.539 7.590 -3.273 1.00 94.94 79 PHE A N 1
ATOM 619 C CA . PHE A 1 79 ? 2.902 7.589 -2.773 1.00 94.94 79 PHE A CA 1
ATOM 620 C C . PHE A 1 79 ? 2.960 7.143 -1.317 1.00 94.94 79 PHE A C 1
ATOM 622 O O . PHE A 1 79 ? 1.980 7.226 -0.576 1.00 94.94 79 PHE A O 1
ATOM 629 N N . ALA A 1 80 ? 4.150 6.725 -0.887 1.00 94.12 80 ALA A N 1
ATOM 630 C CA . ALA A 1 80 ? 4.470 6.640 0.525 1.00 94.12 80 ALA A CA 1
ATOM 631 C C . ALA A 1 80 ? 5.844 7.234 0.845 1.00 94.12 80 ALA A C 1
ATOM 633 O O . ALA A 1 80 ? 6.833 7.029 0.131 1.00 94.12 80 ALA A O 1
ATOM 634 N N . LYS A 1 81 ? 5.905 7.965 1.958 1.00 92.31 81 LYS A N 1
ATOM 635 C CA . LYS A 1 81 ? 7.109 8.585 2.501 1.00 92.31 81 LYS A CA 1
ATOM 636 C C . LYS A 1 81 ? 7.404 8.028 3.889 1.00 92.31 81 LYS A C 1
ATOM 638 O O . LYS A 1 81 ? 6.615 8.169 4.816 1.00 92.31 81 LYS A O 1
ATOM 643 N N . TYR A 1 82 ? 8.565 7.413 4.035 1.00 87.81 82 TYR A N 1
ATOM 644 C CA . TYR A 1 82 ? 9.098 6.959 5.304 1.00 87.81 82 TYR A CA 1
ATOM 645 C C . TYR A 1 82 ? 9.516 8.148 6.169 1.00 87.81 82 TYR A C 1
ATOM 647 O O . TYR A 1 82 ? 10.230 9.042 5.707 1.00 87.81 82 TYR A O 1
ATOM 655 N N . LYS A 1 83 ? 9.092 8.135 7.436 1.00 85.31 83 LYS A N 1
ATOM 656 C CA . LYS A 1 83 ? 9.522 9.080 8.466 1.00 85.31 83 LYS A CA 1
ATOM 657 C C . LYS A 1 83 ? 10.494 8.354 9.415 1.00 85.31 83 LYS A C 1
ATOM 659 O O . LYS A 1 83 ? 10.054 7.628 10.309 1.00 85.31 83 LYS A O 1
ATOM 664 N N . PRO A 1 84 ? 11.824 8.523 9.250 1.00 70.62 84 PRO A N 1
ATOM 665 C CA . PRO A 1 84 ? 12.814 7.682 9.929 1.00 70.62 84 PRO A CA 1
ATOM 666 C C . PRO A 1 84 ? 12.752 7.715 11.454 1.00 70.62 84 PRO A C 1
ATOM 668 O O . PRO A 1 84 ? 13.027 6.706 12.097 1.00 70.62 84 PRO A O 1
ATOM 671 N N . LEU A 1 85 ? 12.390 8.866 12.022 1.00 74.62 85 LEU A N 1
ATOM 672 C CA . LEU A 1 85 ? 12.378 9.075 13.468 1.00 74.62 85 LEU A CA 1
ATOM 673 C C . LEU A 1 85 ? 11.107 8.542 14.141 1.00 74.62 85 LEU A C 1
ATOM 675 O O . LEU A 1 85 ? 11.164 8.151 15.301 1.00 74.62 85 LEU A O 1
ATOM 679 N N . SER A 1 86 ? 9.978 8.487 13.429 1.00 73.94 86 SER A N 1
ATOM 680 C CA . SER A 1 86 ? 8.684 8.081 13.997 1.00 73.94 86 SER A CA 1
ATOM 681 C C . SER A 1 86 ? 8.319 6.623 13.719 1.00 73.94 86 SER A C 1
ATOM 683 O O . SER A 1 86 ? 7.334 6.139 14.264 1.00 73.94 86 SER A O 1
ATOM 685 N N . ARG A 1 87 ? 9.086 5.903 12.880 1.00 77.69 87 ARG A N 1
ATOM 686 C CA . ARG A 1 87 ? 8.735 4.550 12.387 1.00 77.69 87 ARG A CA 1
ATOM 687 C C . ARG A 1 87 ? 7.342 4.488 11.744 1.00 77.69 87 ARG A C 1
ATOM 689 O O . ARG A 1 87 ? 6.732 3.423 11.686 1.00 77.69 87 ARG A O 1
ATOM 696 N N . THR A 1 88 ? 6.857 5.626 11.260 1.00 87.94 88 THR A N 1
ATOM 697 C CA . THR A 1 88 ? 5.608 5.737 10.514 1.00 87.94 88 THR A CA 1
ATOM 698 C C . THR A 1 88 ? 5.912 5.951 9.037 1.00 87.94 88 THR A C 1
ATOM 700 O O . THR A 1 88 ? 6.998 6.401 8.646 1.00 87.94 88 THR A O 1
ATOM 703 N N . MET A 1 89 ? 4.949 5.604 8.194 1.00 91.81 89 MET A N 1
ATOM 704 C CA . MET A 1 89 ? 4.937 6.005 6.797 1.00 91.81 89 MET A CA 1
ATOM 705 C C . MET A 1 89 ? 3.754 6.922 6.560 1.00 91.81 89 MET A C 1
ATOM 707 O O . MET A 1 89 ? 2.635 6.640 6.957 1.00 91.81 89 MET A O 1
ATOM 711 N N . GLN A 1 90 ? 4.004 8.023 5.882 1.00 93.88 90 GLN A N 1
ATOM 712 C CA . GLN A 1 90 ? 2.955 8.852 5.325 1.00 93.88 90 GLN A CA 1
ATOM 713 C C . GLN A 1 90 ? 2.537 8.234 3.997 1.00 93.88 90 GLN A C 1
ATOM 715 O O . GLN A 1 90 ? 3.381 8.080 3.119 1.00 93.88 90 GLN A O 1
ATOM 720 N N . LEU A 1 91 ? 1.272 7.874 3.854 1.00 95.12 91 LEU A N 1
ATOM 721 C CA . LEU A 1 91 ? 0.660 7.511 2.583 1.00 95.12 91 LEU A CA 1
ATOM 722 C C . LEU A 1 91 ? -0.010 8.757 2.008 1.00 95.12 91 LEU A C 1
ATOM 724 O O . LEU A 1 91 ? -0.464 9.614 2.764 1.00 95.12 91 LEU A O 1
ATOM 728 N N . GLY A 1 92 ? -0.091 8.862 0.691 1.00 92.75 92 GLY A N 1
ATOM 729 C CA . GLY A 1 92 ? -0.884 9.911 0.068 1.00 92.75 92 GLY A CA 1
ATOM 730 C C . GLY A 1 92 ? -1.427 9.510 -1.288 1.00 92.75 92 GLY A C 1
ATOM 731 O O . GLY A 1 92 ? -0.894 8.611 -1.947 1.00 92.75 92 GLY A O 1
ATOM 732 N N . LEU A 1 93 ? -2.510 10.179 -1.669 1.00 91.62 93 LEU A N 1
ATOM 733 C CA . LEU A 1 93 ? -3.122 10.068 -2.988 1.00 91.62 93 LEU A CA 1
ATOM 734 C C . LEU A 1 93 ? -2.481 11.059 -3.963 1.00 91.62 93 LEU A C 1
ATOM 736 O O . LEU A 1 93 ? -2.112 12.171 -3.588 1.00 91.62 93 LEU A O 1
ATOM 740 N N . GLY A 1 94 ? -2.403 10.664 -5.228 1.00 90.06 94 GLY A N 1
ATOM 741 C CA . GLY A 1 94 ? -1.927 11.486 -6.331 1.00 90.06 94 GLY A CA 1
ATOM 742 C C . GLY A 1 94 ? -0.408 11.642 -6.405 1.00 90.06 94 GLY A C 1
ATOM 743 O O . GLY A 1 94 ? 0.368 10.908 -5.790 1.00 90.06 94 GLY A O 1
ATOM 744 N N . ASP A 1 95 ? 0.014 12.611 -7.216 1.00 89.25 95 ASP A N 1
ATOM 745 C CA . ASP A 1 95 ? 1.423 12.893 -7.475 1.00 89.25 95 ASP A CA 1
ATOM 746 C C . ASP A 1 95 ? 1.969 13.904 -6.453 1.00 89.25 95 ASP A C 1
ATOM 748 O O . ASP A 1 95 ? 1.542 15.061 -6.460 1.00 89.25 95 ASP A O 1
ATOM 752 N N . PRO A 1 96 ? 2.956 13.526 -5.619 1.00 87.31 96 PRO A N 1
ATOM 753 C CA . PRO A 1 96 ? 3.532 14.422 -4.617 1.00 87.31 96 PRO A CA 1
ATOM 754 C C . PRO A 1 96 ? 4.315 15.601 -5.216 1.00 87.31 96 PRO A C 1
ATOM 756 O O . PRO A 1 96 ? 4.679 16.522 -4.488 1.00 87.31 96 PRO A O 1
ATOM 759 N N . SER A 1 97 ? 4.630 15.562 -6.514 1.00 84.38 97 SER A N 1
ATOM 760 C CA . SER A 1 97 ? 5.368 16.622 -7.210 1.00 84.38 97 SER A CA 1
ATOM 761 C C . SER A 1 97 ? 4.441 17.685 -7.799 1.00 84.38 97 SER A C 1
ATOM 763 O O . SER A 1 97 ? 4.903 18.771 -8.153 1.00 84.38 97 SER A O 1
ATOM 765 N N . LYS A 1 98 ? 3.143 17.386 -7.926 1.00 82.00 98 LYS A N 1
ATOM 766 C CA . LYS A 1 98 ? 2.150 18.342 -8.409 1.00 82.00 98 LYS A CA 1
ATOM 767 C C . LYS A 1 98 ? 1.661 19.169 -7.229 1.00 82.00 98 LYS A C 1
ATOM 769 O O . LYS A 1 98 ? 1.245 18.635 -6.206 1.00 82.00 98 LYS A O 1
ATOM 774 N N . ARG A 1 99 ? 1.727 20.490 -7.372 1.00 59.12 99 ARG A N 1
ATOM 775 C CA . ARG A 1 99 ? 1.137 21.420 -6.412 1.00 59.12 99 ARG A CA 1
ATOM 776 C C . ARG A 1 99 ? -0.378 21.289 -6.557 1.00 59.12 99 ARG A C 1
ATOM 778 O O . ARG A 1 99 ? -0.902 21.633 -7.610 1.00 59.12 99 ARG A O 1
ATOM 785 N N . SER A 1 100 ? -1.059 20.730 -5.563 1.00 59.78 100 SER A N 1
ATOM 786 C CA . SER A 1 100 ? -2.521 20.736 -5.541 1.00 59.78 100 SER A CA 1
ATOM 787 C C . SER A 1 100 ? -2.987 22.191 -5.535 1.00 59.78 100 SER A C 1
ATOM 789 O O . SER A 1 100 ? -2.483 22.984 -4.737 1.00 59.78 100 SER A O 1
ATOM 791 N N . GLU A 1 101 ? -3.915 22.548 -6.424 1.00 53.97 101 GLU A N 1
ATOM 792 C CA . GLU A 1 101 ? -4.478 23.907 -6.497 1.00 53.97 101 GLU A CA 1
ATOM 793 C C . GLU A 1 101 ? -5.164 24.299 -5.169 1.00 53.97 101 GLU A C 1
ATOM 795 O O . GLU A 1 101 ? -5.100 25.460 -4.776 1.00 53.97 101 GLU A O 1
ATOM 800 N N . ASP A 1 102 ? -5.627 23.302 -4.399 1.00 53.66 102 ASP A N 1
ATOM 801 C CA . ASP A 1 102 ? -6.210 23.440 -3.052 1.00 53.66 102 ASP A CA 1
ATOM 802 C C . ASP A 1 102 ? -5.252 23.081 -1.891 1.00 53.66 102 ASP A C 1
ATOM 804 O O . ASP A 1 102 ? -5.650 22.994 -0.730 1.00 53.66 102 ASP A O 1
ATOM 808 N N . GLY A 1 103 ? -3.966 22.839 -2.167 1.00 50.97 103 GLY A N 1
ATOM 809 C CA . GLY A 1 103 ? -2.915 22.694 -1.148 1.00 50.97 103 GLY A CA 1
ATOM 810 C C . GLY A 1 103 ? -2.957 21.459 -0.227 1.00 50.97 103 GLY A C 1
ATOM 811 O O . GLY A 1 103 ? -1.980 21.225 0.484 1.00 50.97 103 GLY A O 1
ATOM 812 N N . GLN A 1 104 ? -4.009 20.635 -0.239 1.00 56.41 104 GLN A N 1
ATOM 813 C CA . GLN A 1 104 ? -4.105 19.430 0.596 1.00 56.41 104 GLN A CA 1
ATOM 814 C C . GLN A 1 104 ? -4.236 18.171 -0.265 1.00 56.41 104 GLN A C 1
ATOM 816 O O . GLN A 1 104 ? -5.311 17.818 -0.734 1.00 56.41 104 GLN A O 1
ATOM 821 N N . LEU A 1 105 ? -3.120 17.472 -0.486 1.00 68.44 105 LEU A N 1
ATOM 822 C CA . LEU A 1 105 ? -3.192 16.058 -0.871 1.00 68.44 105 LEU A CA 1
ATOM 823 C C . LEU A 1 105 ? -3.761 15.284 0.323 1.00 68.44 105 LEU A C 1
ATOM 825 O O . LEU A 1 105 ? -3.288 15.496 1.443 1.00 68.44 105 LEU A O 1
ATOM 829 N N . GLU A 1 106 ? -4.724 14.387 0.100 1.00 79.94 106 GLU A N 1
ATOM 830 C CA . GLU A 1 106 ? -5.179 13.491 1.165 1.00 79.94 106 GLU A CA 1
ATOM 831 C C . GLU A 1 106 ? -3.999 12.620 1.603 1.00 79.94 106 GLU A C 1
ATOM 833 O O . GLU A 1 106 ? -3.384 11.911 0.798 1.00 79.94 106 GLU A O 1
ATOM 838 N N . GLN A 1 107 ? -3.653 12.727 2.883 1.00 86.00 107 GLN A N 1
ATOM 839 C CA . GLN A 1 107 ? -2.510 12.059 3.481 1.00 86.00 107 GLN A CA 1
ATOM 840 C C . GLN A 1 107 ? -2.963 11.252 4.682 1.00 86.00 107 GLN A C 1
ATOM 842 O O . GLN A 1 107 ? -3.708 11.731 5.532 1.00 86.00 107 GLN A O 1
ATOM 847 N N . MET A 1 108 ? -2.462 10.029 4.761 1.00 93.56 108 MET A N 1
ATOM 848 C CA . MET A 1 108 ? -2.770 9.088 5.828 1.00 93.56 108 MET A CA 1
ATOM 849 C C . MET A 1 108 ? -1.469 8.737 6.536 1.00 93.56 108 MET A C 1
ATOM 851 O O . MET A 1 108 ? -0.405 8.672 5.915 1.00 93.56 108 MET A O 1
ATOM 855 N N . GLU A 1 109 ? -1.525 8.487 7.837 1.00 94.25 109 GLU A N 1
ATOM 856 C CA . GLU A 1 109 ? -0.362 8.015 8.580 1.00 94.25 109 GLU A CA 1
ATOM 857 C C . GLU A 1 109 ? -0.485 6.518 8.858 1.00 94.25 109 GLU A C 1
ATOM 859 O O . GLU A 1 109 ? -1.294 6.080 9.671 1.00 94.25 109 GLU A O 1
ATOM 864 N N . LEU A 1 110 ? 0.348 5.733 8.177 1.00 94.75 110 LEU A N 1
ATOM 865 C CA . LEU A 1 110 ? 0.564 4.325 8.461 1.00 94.75 110 LEU A CA 1
ATOM 866 C C . LEU A 1 110 ? 1.523 4.205 9.643 1.00 94.75 110 LEU A C 1
ATOM 868 O O . LEU A 1 110 ? 2.743 4.350 9.517 1.00 94.75 110 LEU A O 1
ATOM 872 N N . THR A 1 111 ? 0.948 3.943 10.805 1.00 92.44 111 THR A N 1
ATOM 873 C CA . THR A 1 111 ? 1.674 3.799 12.059 1.00 92.44 111 THR A CA 1
ATOM 874 C C . THR A 1 111 ? 1.984 2.339 12.308 1.00 92.44 111 THR A C 1
ATOM 876 O O . THR A 1 111 ? 1.115 1.481 12.184 1.00 92.44 111 THR A O 1
ATOM 879 N N . ARG A 1 112 ? 3.229 2.057 12.686 1.00 89.00 112 ARG A N 1
ATOM 880 C CA . ARG A 1 112 ? 3.639 0.731 13.128 1.00 89.00 112 ARG A CA 1
ATOM 881 C C . ARG A 1 112 ? 3.557 0.635 14.643 1.00 89.00 112 ARG A C 1
ATOM 883 O O . ARG A 1 112 ? 4.356 1.244 15.354 1.00 89.00 112 ARG A O 1
ATOM 890 N N . GLU A 1 113 ? 2.641 -0.184 15.129 1.00 84.06 113 GLU A N 1
ATOM 891 C CA . GLU A 1 113 ? 2.534 -0.514 16.541 1.00 84.06 113 GLU A CA 1
ATOM 892 C C . GLU A 1 113 ? 3.487 -1.660 16.870 1.00 84.06 113 GLU A C 1
ATOM 894 O O . GLU A 1 113 ? 3.389 -2.768 16.329 1.00 84.06 113 GLU A O 1
ATOM 899 N N . LYS A 1 114 ? 4.435 -1.390 17.772 1.00 67.38 114 LYS A N 1
ATOM 900 C CA . LYS A 1 114 ? 5.307 -2.427 18.316 1.00 67.38 114 LYS A CA 1
ATOM 901 C C . LYS A 1 114 ? 4.693 -2.957 19.601 1.00 67.38 114 LYS A C 1
ATOM 903 O O . LYS A 1 114 ? 4.839 -2.356 20.661 1.00 67.38 114 LYS A O 1
ATOM 908 N N . ASN A 1 115 ? 4.038 -4.106 19.512 1.00 61.94 115 ASN A N 1
ATOM 909 C CA . ASN A 1 115 ? 3.513 -4.766 20.703 1.00 61.94 115 ASN A CA 1
A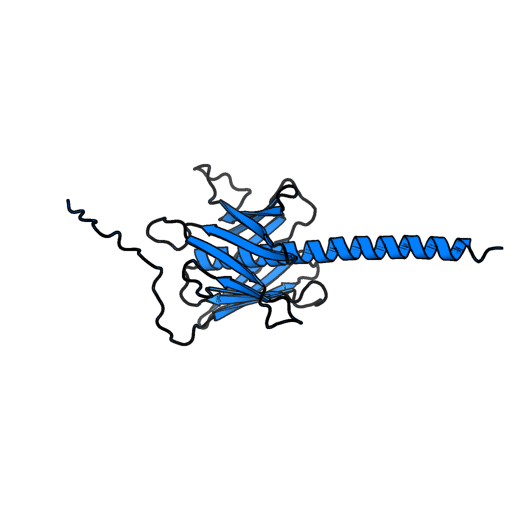TOM 910 C C . ASN A 1 115 ? 4.658 -5.412 21.499 1.00 61.94 115 ASN A C 1
ATOM 912 O O . ASN A 1 115 ? 5.658 -5.833 20.913 1.00 61.94 115 ASN A O 1
ATOM 916 N N . PHE A 1 116 ? 4.485 -5.558 22.819 1.00 49.72 116 PHE A N 1
ATOM 917 C CA . PHE A 1 116 ? 5.461 -6.148 23.762 1.00 49.72 116 PHE A CA 1
ATOM 918 C C . PHE A 1 116 ? 6.043 -7.505 23.301 1.00 49.72 116 PHE A C 1
ATOM 920 O O . PHE A 1 116 ? 7.153 -7.875 23.657 1.00 49.72 116 PHE A O 1
ATOM 927 N N . MET A 1 117 ? 5.329 -8.223 22.428 1.00 56.47 117 MET A N 1
ATOM 928 C CA . MET A 1 117 ? 5.752 -9.481 21.798 1.00 56.47 117 MET A CA 1
ATOM 929 C C . MET A 1 117 ? 6.517 -9.316 20.464 1.00 56.47 117 MET A C 1
ATOM 931 O O . MET A 1 117 ? 6.472 -10.225 19.636 1.00 56.47 117 MET A O 1
ATOM 935 N N . PHE A 1 118 ? 7.151 -8.169 20.197 1.00 56.16 118 PHE A N 1
ATOM 936 C CA . PHE A 1 118 ? 7.819 -7.862 18.915 1.00 56.16 118 PHE A CA 1
ATOM 937 C C . PHE A 1 118 ? 6.900 -7.980 17.684 1.00 56.16 118 PHE A C 1
ATOM 939 O O . PHE A 1 118 ? 7.357 -8.263 16.576 1.00 56.16 118 PHE A O 1
ATOM 946 N N . ARG A 1 119 ? 5.589 -7.775 17.865 1.00 65.19 119 ARG A N 1
ATOM 947 C CA . ARG A 1 119 ? 4.649 -7.748 16.735 1.00 65.19 119 ARG A CA 1
ATOM 948 C C . ARG A 1 119 ? 4.781 -6.418 16.016 1.00 65.19 119 ARG A C 1
ATOM 950 O O . ARG A 1 119 ? 5.003 -5.401 16.668 1.00 65.19 119 ARG A O 1
ATOM 957 N N . SER A 1 120 ? 4.626 -6.461 14.704 1.00 77.88 120 SER A N 1
ATOM 958 C CA . SER A 1 120 ? 4.544 -5.276 13.860 1.00 77.88 120 SER A CA 1
ATOM 959 C C . SER A 1 120 ? 3.157 -5.266 13.272 1.00 77.88 120 SER A C 1
ATOM 961 O O . SER A 1 120 ? 2.939 -5.832 12.209 1.00 77.88 120 SER A O 1
ATOM 963 N N . ASP A 1 121 ? 2.211 -4.733 14.030 1.00 89.69 121 ASP A N 1
ATOM 964 C CA . ASP A 1 121 ? 0.890 -4.467 13.483 1.00 89.69 121 ASP A CA 1
ATOM 965 C C . ASP A 1 121 ? 0.934 -3.046 12.915 1.00 89.69 121 ASP A C 1
ATOM 967 O O . ASP A 1 121 ? 1.627 -2.174 13.449 1.00 89.69 121 ASP A O 1
ATOM 971 N N . TYR A 1 122 ? 0.266 -2.820 11.791 1.00 93.31 122 TYR A N 1
ATOM 972 C CA . TYR A 1 122 ? 0.246 -1.510 11.150 1.00 93.31 122 TYR A CA 1
ATOM 973 C C . TYR A 1 122 ? -1.174 -1.003 11.076 1.00 93.31 122 TYR A C 1
ATOM 975 O O . TYR A 1 122 ? -2.076 -1.770 10.760 1.00 93.31 122 TYR A O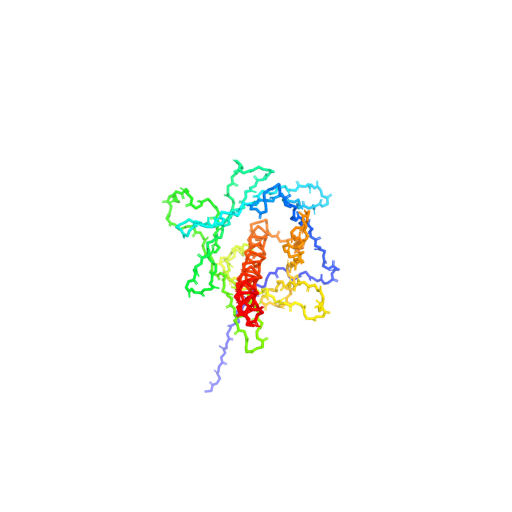 1
ATOM 983 N N . GLN A 1 123 ? -1.367 0.282 11.327 1.00 95.12 123 GLN A N 1
ATOM 984 C CA . GLN A 1 123 ? -2.680 0.902 11.274 1.00 95.12 123 GLN A CA 1
ATOM 985 C C . GLN A 1 123 ? -2.646 2.214 10.517 1.00 95.12 123 GLN A C 1
ATOM 987 O O . GLN A 1 123 ? -1.659 2.946 10.580 1.00 95.12 123 GLN A O 1
ATOM 992 N N . PHE A 1 124 ? -3.733 2.503 9.823 1.00 95.94 124 PHE A N 1
ATOM 993 C CA . PHE A 1 124 ? -3.982 3.790 9.194 1.00 95.94 124 PHE A CA 1
ATOM 994 C C . PHE A 1 124 ? -5.490 4.031 9.158 1.00 95.94 124 PHE A C 1
ATOM 996 O O . PHE A 1 124 ? -6.276 3.098 9.325 1.00 95.94 124 PHE A O 1
ATOM 1003 N N . SER A 1 125 ? -5.888 5.275 8.923 1.00 94.81 125 SER A N 1
ATOM 1004 C CA . SER A 1 125 ? -7.289 5.626 8.706 1.00 94.81 125 SER A CA 1
ATOM 1005 C C . SER A 1 125 ? -7.415 6.493 7.461 1.00 94.81 125 SER A C 1
ATOM 1007 O O . SER A 1 125 ? -6.496 7.250 7.140 1.00 94.81 125 SER A O 1
ATOM 1009 N N . THR A 1 126 ? -8.528 6.367 6.744 1.00 93.69 126 THR A N 1
ATOM 1010 C CA . THR A 1 126 ? -8.805 7.127 5.517 1.00 93.69 126 THR A CA 1
ATOM 1011 C C . THR A 1 126 ? -10.304 7.319 5.326 1.00 93.69 126 THR A C 1
ATOM 1013 O O . THR A 1 126 ? -11.096 6.465 5.715 1.00 93.69 126 THR A O 1
ATOM 1016 N N . SER A 1 127 ? -10.692 8.438 4.717 1.00 91.50 127 SER A N 1
ATOM 1017 C CA . SER A 1 127 ? -12.062 8.679 4.247 1.00 91.50 127 SER A CA 1
ATOM 1018 C C . SER A 1 127 ? -12.321 8.131 2.838 1.00 91.50 127 SER A C 1
ATOM 1020 O O . SER A 1 127 ? -13.452 8.158 2.356 1.00 91.50 127 SER A O 1
ATOM 1022 N N . VAL A 1 128 ? -11.294 7.619 2.153 1.00 89.19 128 VAL A N 1
ATOM 1023 C CA . VAL A 1 128 ? -11.418 7.076 0.795 1.00 89.19 128 VAL A CA 1
ATOM 1024 C C . VAL A 1 128 ? -12.357 5.872 0.774 1.00 89.19 128 VAL A C 1
ATOM 1026 O O . VAL A 1 128 ? -12.244 4.953 1.582 1.00 89.19 128 VAL A O 1
ATOM 1029 N N . GLY A 1 129 ? -13.280 5.861 -0.191 1.00 83.50 129 GLY A N 1
ATOM 1030 C CA . GLY A 1 129 ? -14.277 4.799 -0.348 1.00 83.50 129 GLY A CA 1
ATOM 1031 C C . GLY A 1 129 ? -15.504 4.945 0.560 1.00 83.50 129 GLY A C 1
ATOM 1032 O O . GLY A 1 129 ? -16.432 4.142 0.458 1.00 83.50 129 GLY A O 1
ATOM 1033 N N . ARG A 1 130 ? -15.555 5.979 1.411 1.00 84.06 130 ARG A N 1
ATOM 1034 C CA . ARG A 1 130 ? -16.719 6.326 2.236 1.00 84.06 130 ARG A CA 1
ATOM 1035 C C . ARG A 1 130 ? -17.493 7.481 1.598 1.00 84.06 130 ARG A C 1
ATOM 1037 O O . ARG A 1 130 ? -16.941 8.535 1.301 1.00 84.06 130 ARG A O 1
ATOM 1044 N N . LYS A 1 131 ? -18.795 7.283 1.367 1.00 82.38 131 LYS A N 1
ATOM 1045 C CA . LYS A 1 131 ? -19.664 8.279 0.701 1.00 82.38 131 LYS A CA 1
ATOM 1046 C C . LYS A 1 131 ? -20.018 9.469 1.594 1.00 82.38 131 LYS A C 1
ATOM 1048 O O . LYS A 1 131 ? -20.347 10.535 1.094 1.00 82.38 131 LYS A O 1
ATOM 1053 N N . ASP A 1 132 ? -19.986 9.262 2.900 1.00 85.06 132 ASP A N 1
ATOM 1054 C CA . ASP A 1 132 ? -20.281 10.236 3.950 1.00 85.06 132 ASP A CA 1
ATOM 1055 C C . ASP A 1 132 ? -19.041 11.038 4.384 1.00 85.06 132 ASP A C 1
ATOM 1057 O O . ASP A 1 132 ? -19.146 11.897 5.255 1.00 85.06 132 ASP A O 1
ATOM 1061 N N . GLY A 1 133 ? -17.871 10.765 3.792 1.00 81.44 133 GLY A N 1
ATOM 1062 C CA . GLY A 1 133 ? -16.609 11.425 4.133 1.00 81.44 133 GLY A CA 1
ATOM 1063 C C . GLY A 1 133 ? -16.069 11.059 5.517 1.00 81.44 133 GLY A C 1
ATOM 1064 O O . GLY A 1 133 ? -15.090 11.655 5.968 1.00 81.44 133 GLY A O 1
ATOM 1065 N N . THR A 1 134 ? -16.680 10.089 6.205 1.00 88.38 134 THR A N 1
ATOM 1066 C CA . THR A 1 134 ? -16.184 9.621 7.500 1.00 88.38 134 THR A CA 1
ATOM 1067 C C . THR A 1 134 ? -14.908 8.808 7.309 1.00 88.38 134 THR A C 1
ATOM 1069 O O . THR A 1 134 ? -14.728 8.111 6.312 1.00 88.38 134 THR A O 1
ATOM 1072 N N . SER A 1 135 ? -13.981 8.932 8.259 1.00 90.19 135 SER A N 1
ATOM 1073 C CA . SER A 1 135 ? -12.731 8.173 8.231 1.00 90.19 135 SER A CA 1
ATOM 1074 C C . SER A 1 135 ? -12.972 6.770 8.779 1.00 90.19 135 SER A C 1
ATOM 1076 O O . SER A 1 135 ? -13.538 6.633 9.860 1.00 90.19 135 SER A O 1
ATOM 1078 N N . ALA A 1 136 ? -12.523 5.749 8.052 1.00 91.75 136 ALA A N 1
ATOM 1079 C CA . ALA A 1 136 ? -12.519 4.362 8.495 1.00 91.75 136 ALA A CA 1
ATOM 1080 C C . ALA A 1 136 ? -11.102 3.926 8.869 1.00 91.75 136 ALA A C 1
ATOM 1082 O O . ALA A 1 136 ? -10.135 4.279 8.185 1.00 91.75 136 ALA A O 1
ATOM 1083 N N . SER A 1 137 ? -10.981 3.144 9.942 1.00 94.44 137 SER A N 1
ATOM 1084 C CA . SER A 1 137 ? -9.702 2.574 10.368 1.00 94.44 137 SER A CA 1
ATOM 1085 C C . SER A 1 137 ? -9.435 1.200 9.754 1.00 94.44 137 SER A C 1
ATOM 1087 O O . SER A 1 137 ? -10.310 0.338 9.690 1.00 94.44 137 SER A O 1
ATOM 1089 N N . PHE A 1 138 ? -8.185 0.981 9.356 1.00 96.44 138 PHE A N 1
ATOM 1090 C CA . PHE A 1 138 ? -7.693 -0.274 8.806 1.00 96.44 138 PHE A CA 1
ATOM 1091 C C . PHE A 1 138 ? -6.454 -0.734 9.566 1.00 96.44 138 PHE A C 1
ATOM 1093 O O . PHE A 1 138 ? -5.602 0.075 9.953 1.00 96.44 138 PHE A O 1
ATOM 1100 N N . ARG A 1 139 ? -6.318 -2.052 9.753 1.00 95.81 139 ARG A N 1
ATOM 1101 C CA . ARG A 1 139 ? -5.174 -2.639 10.456 1.00 95.81 139 ARG A CA 1
ATOM 1102 C C . ARG A 1 139 ? -4.606 -3.854 9.740 1.00 95.81 139 ARG A C 1
ATOM 1104 O O . ARG A 1 139 ? -5.267 -4.881 9.644 1.00 95.81 139 ARG A O 1
ATOM 1111 N N . TRP A 1 140 ? -3.335 -3.785 9.364 1.00 95.69 140 TRP A N 1
ATOM 1112 C CA . TRP A 1 140 ? -2.541 -4.937 8.948 1.00 95.69 140 TRP A CA 1
ATOM 1113 C C . TRP A 1 140 ? -2.039 -5.696 10.174 1.00 95.69 140 TRP A C 1
ATOM 1115 O O . TRP A 1 140 ? -1.263 -5.166 10.971 1.00 95.69 140 TRP A O 1
ATOM 1125 N N . ARG A 1 141 ? -2.462 -6.952 10.315 1.00 92.19 141 ARG A N 1
ATOM 1126 C CA . ARG A 1 141 ? -2.067 -7.848 11.406 1.00 92.19 141 ARG A CA 1
ATOM 1127 C C . ARG A 1 141 ? -1.299 -9.032 10.855 1.00 92.19 141 ARG A C 1
ATOM 1129 O O . ARG A 1 141 ? -1.737 -9.674 9.904 1.00 92.19 141 ARG A O 1
ATOM 1136 N N . LYS A 1 142 ? -0.172 -9.369 11.478 1.00 89.12 142 LYS A N 1
ATOM 1137 C CA . LYS A 1 142 ? 0.614 -10.538 11.060 1.00 89.12 142 LYS A CA 1
ATOM 1138 C C . LYS A 1 142 ? -0.132 -11.841 11.374 1.00 89.12 142 LYS A C 1
ATOM 1140 O O . LYS A 1 142 ? -0.449 -12.113 12.535 1.00 89.12 142 LYS A O 1
ATOM 1145 N N . ASN A 1 143 ? -0.346 -12.687 10.367 1.00 86.12 143 ASN A N 1
ATOM 1146 C CA . ASN A 1 143 ? -1.008 -13.976 10.532 1.00 86.12 143 ASN A CA 1
ATOM 1147 C C . ASN A 1 143 ? -0.048 -15.009 11.149 1.00 86.12 143 ASN A C 1
ATOM 1149 O O . ASN A 1 143 ? 0.942 -15.428 10.549 1.00 86.12 143 ASN A O 1
ATOM 1153 N N . ARG A 1 144 ? -0.345 -15.431 12.382 1.00 75.12 144 ARG A N 1
ATOM 1154 C CA . ARG A 1 144 ? 0.509 -16.328 13.182 1.00 75.12 144 ARG A CA 1
ATOM 1155 C C . ARG A 1 144 ? 0.372 -17.807 12.846 1.00 75.12 144 ARG A C 1
ATOM 1157 O O . ARG A 1 144 ? 1.239 -18.592 13.232 1.00 75.12 144 ARG A O 1
ATOM 1164 N N . GLN A 1 145 ? -0.712 -18.198 12.186 1.00 78.12 145 GLN A N 1
ATOM 1165 C CA . GLN A 1 145 ? -0.917 -19.592 11.801 1.00 78.12 145 GLN A CA 1
ATOM 1166 C C . GLN A 1 145 ? 0.069 -19.981 10.689 1.00 78.12 145 GLN A C 1
ATOM 1168 O O . GLN A 1 145 ? 0.544 -21.111 10.633 1.00 78.12 145 GLN A O 1
ATOM 1173 N N . MET A 1 146 ? 0.490 -19.000 9.890 1.00 75.25 146 MET A N 1
ATOM 1174 C CA . MET A 1 146 ? 1.455 -19.145 8.804 1.00 75.25 146 MET A CA 1
ATOM 1175 C C . MET A 1 146 ? 2.909 -18.966 9.281 1.00 75.25 146 MET A C 1
ATOM 1177 O O . MET A 1 146 ? 3.621 -18.095 8.800 1.00 75.25 146 MET A O 1
ATOM 1181 N N . ARG A 1 147 ? 3.390 -19.788 10.225 1.00 62.72 147 ARG A N 1
ATOM 1182 C CA . ARG A 1 147 ? 4.704 -19.594 10.895 1.00 62.72 147 ARG A CA 1
ATOM 1183 C C . ARG A 1 147 ? 5.927 -19.489 9.968 1.00 62.72 147 ARG A C 1
ATOM 1185 O O . ARG A 1 147 ? 6.917 -18.880 10.360 1.00 62.72 147 ARG A O 1
ATOM 1192 N N . PHE A 1 148 ? 5.859 -20.056 8.765 1.00 69.06 148 PHE A N 1
ATOM 1193 C CA . PHE A 1 148 ? 6.951 -20.052 7.780 1.00 69.06 148 PHE A CA 1
ATOM 1194 C C . PHE A 1 148 ? 6.745 -19.062 6.629 1.00 69.06 148 PHE A C 1
ATOM 1196 O O . PHE A 1 148 ? 7.540 -19.032 5.694 1.00 69.06 148 PHE A O 1
ATOM 1203 N N . LYS A 1 149 ? 5.671 -18.268 6.664 1.00 74.94 149 LYS A N 1
ATOM 1204 C CA . LYS A 1 149 ? 5.367 -17.273 5.636 1.00 74.94 149 LYS A CA 1
ATOM 1205 C C . LYS A 1 149 ? 5.112 -15.924 6.292 1.00 74.94 149 LYS A C 1
ATOM 1207 O O . LYS A 1 149 ? 4.489 -15.824 7.345 1.00 74.94 149 LYS A O 1
ATOM 1212 N N . THR A 1 150 ? 5.564 -14.861 5.648 1.00 82.69 150 THR A N 1
ATOM 1213 C CA . THR A 1 150 ? 5.281 -13.504 6.112 1.00 82.69 150 THR A CA 1
ATOM 1214 C C . THR A 1 150 ? 3.954 -13.061 5.510 1.00 82.69 150 THR A C 1
ATOM 1216 O O . THR A 1 150 ? 3.919 -12.503 4.416 1.00 82.69 150 THR A O 1
ATOM 1219 N N . VAL A 1 151 ? 2.862 -13.375 6.211 1.00 89.81 151 VAL A N 1
ATOM 1220 C CA . VAL A 1 151 ? 1.493 -13.041 5.793 1.00 89.81 151 VAL A CA 1
ATOM 1221 C C . VAL A 1 151 ? 0.901 -11.989 6.725 1.00 89.81 151 VAL A C 1
ATOM 1223 O O . VAL A 1 151 ? 1.005 -12.124 7.946 1.00 89.81 151 VAL A O 1
ATOM 1226 N N . TYR A 1 152 ? 0.278 -10.961 6.154 1.00 93.56 152 TYR A N 1
ATOM 1227 C CA . TYR A 1 152 ? -0.489 -9.954 6.881 1.00 93.56 152 TYR A CA 1
ATOM 1228 C C . TYR A 1 152 ? -1.919 -9.907 6.359 1.00 93.56 152 TYR A C 1
ATOM 1230 O O . TYR A 1 152 ? -2.123 -9.826 5.152 1.00 93.56 152 TYR A O 1
ATOM 1238 N N . ASP A 1 153 ? -2.883 -9.890 7.270 1.00 95.31 153 ASP A N 1
ATOM 1239 C CA . ASP A 1 153 ? -4.293 -9.672 6.959 1.00 95.31 153 ASP A CA 1
ATOM 1240 C C . ASP A 1 153 ? -4.639 -8.218 7.305 1.00 95.31 153 ASP A C 1
ATOM 1242 O O . ASP A 1 153 ? -4.393 -7.774 8.430 1.00 95.31 153 ASP A O 1
ATOM 1246 N N . CYS A 1 154 ? -5.165 -7.463 6.343 1.00 96.44 154 CYS A N 1
ATOM 1247 C CA . CYS A 1 154 ? -5.738 -6.143 6.577 1.00 96.44 154 CYS A CA 1
ATOM 1248 C C . CYS A 1 154 ? -7.196 -6.306 6.980 1.00 96.44 154 CYS A C 1
ATOM 1250 O O . CYS A 1 154 ? -7.986 -6.859 6.212 1.00 96.44 154 CYS A O 1
ATOM 1252 N N . VAL A 1 155 ? -7.541 -5.813 8.164 1.00 95.50 155 VAL A N 1
ATOM 1253 C CA . VAL A 1 155 ? -8.912 -5.812 8.667 1.00 95.50 155 VAL A CA 1
ATOM 1254 C C . VAL A 1 155 ? -9.473 -4.402 8.756 1.00 95.50 155 VAL A C 1
ATOM 1256 O O . VAL A 1 155 ? -8.724 -3.465 9.045 1.00 95.50 155 VAL A O 1
ATOM 1259 N N . ASP A 1 156 ? -10.772 -4.270 8.522 1.00 94.19 156 ASP A N 1
ATOM 1260 C CA . ASP A 1 156 ? -11.529 -3.044 8.775 1.00 94.19 156 ASP A CA 1
ATOM 1261 C C . ASP A 1 156 ? -11.987 -2.935 10.247 1.00 94.19 156 ASP A C 1
ATOM 1263 O O . ASP A 1 156 ? -11.578 -3.713 11.120 1.00 94.19 156 ASP A O 1
ATOM 1267 N N . GLU A 1 157 ? -12.825 -1.937 10.529 1.00 91.19 157 GLU A N 1
ATOM 1268 C CA . GLU A 1 157 ? -13.384 -1.634 11.854 1.00 91.19 157 GLU A CA 1
ATOM 1269 C C . GLU A 1 157 ? -14.247 -2.776 12.404 1.00 91.19 157 GLU A C 1
ATOM 1271 O O . GLU A 1 157 ? -14.206 -3.068 13.601 1.00 91.19 157 GLU A O 1
ATOM 1276 N N . ASP A 1 158 ? -14.944 -3.482 11.513 1.00 91.25 158 ASP A N 1
ATOM 1277 C CA . ASP A 1 158 ? -15.787 -4.635 11.826 1.00 91.25 158 ASP A CA 1
ATOM 1278 C C . ASP A 1 158 ? -14.971 -5.938 11.920 1.00 91.25 158 ASP A C 1
ATOM 1280 O O . ASP A 1 158 ? -15.521 -7.030 12.073 1.00 91.25 158 ASP A O 1
ATOM 1284 N N . SER A 1 159 ? -13.637 -5.840 11.870 1.00 90.31 159 SER A N 1
ATOM 1285 C CA . SER A 1 159 ? -12.701 -6.969 11.860 1.00 90.31 159 SER A CA 1
ATOM 1286 C C . SER A 1 159 ? -12.857 -7.908 10.657 1.00 90.31 159 SER A C 1
ATOM 1288 O O . SER A 1 159 ? -12.403 -9.055 10.711 1.00 90.31 159 SER A O 1
ATOM 1290 N N . GLN A 1 160 ? -13.448 -7.435 9.560 1.00 93.00 160 GLN A N 1
ATOM 1291 C CA . GLN A 1 160 ? -13.523 -8.177 8.308 1.00 93.00 160 GLN A CA 1
ATOM 1292 C C . GLN A 1 160 ? -12.223 -8.021 7.526 1.00 93.00 160 GLN A C 1
ATOM 1294 O O . GLN A 1 160 ? -11.637 -6.942 7.466 1.00 93.00 160 GLN A O 1
ATOM 1299 N N . VAL A 1 161 ? -11.751 -9.111 6.918 1.00 94.62 161 VAL A N 1
ATOM 1300 C CA . VAL A 1 161 ? -10.520 -9.093 6.118 1.00 94.62 161 VAL A CA 1
ATOM 1301 C C . VAL A 1 161 ? -10.811 -8.477 4.753 1.00 94.62 161 VAL A C 1
ATOM 1303 O O . VAL A 1 161 ? -11.489 -9.084 3.927 1.00 94.62 161 VAL A O 1
ATOM 1306 N N . VAL A 1 162 ? -10.250 -7.296 4.502 1.00 95.44 162 VAL A N 1
ATOM 1307 C CA . VAL A 1 162 ? -10.441 -6.531 3.258 1.00 95.44 162 VAL A CA 1
ATOM 1308 C C . VAL A 1 162 ? -9.260 -6.644 2.296 1.00 95.44 162 VAL A C 1
ATOM 1310 O O . VAL A 1 162 ? -9.402 -6.393 1.100 1.00 95.44 162 VAL A O 1
ATOM 1313 N N . ALA A 1 163 ? -8.089 -7.042 2.794 1.00 96.56 163 ALA A N 1
ATOM 1314 C CA . ALA A 1 163 ? -6.924 -7.328 1.969 1.00 96.56 163 ALA A CA 1
ATOM 1315 C C . ALA A 1 163 ? -5.976 -8.308 2.665 1.00 96.56 163 ALA A C 1
ATOM 1317 O O . ALA A 1 163 ? -5.996 -8.439 3.888 1.00 96.56 163 ALA A O 1
ATOM 1318 N N . LYS A 1 164 ? -5.106 -8.968 1.901 1.00 95.69 164 LYS A N 1
ATOM 1319 C CA . LYS A 1 164 ? -4.017 -9.795 2.433 1.00 95.69 164 LYS A CA 1
ATOM 1320 C C . LYS A 1 164 ? -2.723 -9.504 1.700 1.00 95.69 164 LYS A C 1
ATOM 1322 O O . LYS A 1 164 ? -2.725 -9.231 0.507 1.00 95.69 164 LYS A O 1
ATOM 1327 N N . LEU A 1 165 ? -1.611 -9.598 2.410 1.00 94.69 165 LEU A N 1
ATOM 1328 C CA . LEU A 1 165 ? -0.264 -9.446 1.880 1.00 94.69 165 LEU A CA 1
ATOM 1329 C C . LEU A 1 165 ? 0.519 -10.719 2.180 1.00 94.69 165 LEU A C 1
ATOM 1331 O O . LEU A 1 165 ? 0.794 -11.029 3.335 1.00 94.69 165 LEU A O 1
ATOM 1335 N N . PHE A 1 166 ? 0.936 -11.412 1.132 1.00 90.88 166 PHE A N 1
ATOM 1336 C CA . PHE A 1 166 ? 1.847 -12.545 1.168 1.00 90.88 166 PHE A CA 1
ATOM 1337 C C . PHE A 1 166 ? 3.221 -12.065 0.706 1.00 90.88 166 PHE A C 1
ATOM 1339 O O . PHE A 1 166 ? 3.506 -11.978 -0.489 1.00 90.88 166 PHE A O 1
ATOM 1346 N N . SER A 1 167 ? 4.087 -11.726 1.655 1.00 84.12 167 SER A N 1
ATOM 1347 C CA . SER A 1 167 ? 5.444 -11.289 1.341 1.00 84.12 167 SER A CA 1
ATOM 1348 C C . SER A 1 167 ? 6.322 -12.494 0.999 1.00 84.12 167 SER A C 1
ATOM 1350 O O . SER A 1 167 ? 6.477 -13.409 1.811 1.00 84.12 167 SER A O 1
ATOM 1352 N N . GLY A 1 168 ? 6.931 -12.472 -0.190 1.00 72.00 168 GLY A N 1
ATOM 1353 C CA . GLY A 1 168 ? 7.995 -13.405 -0.576 1.00 72.00 168 GLY A CA 1
ATOM 1354 C C . GLY A 1 168 ? 9.345 -13.068 0.071 1.00 72.00 168 GLY A C 1
ATOM 1355 O O . GLY A 1 168 ? 10.311 -13.815 -0.080 1.00 72.00 168 GLY A O 1
ATOM 1356 N N . GLY A 1 169 ? 9.418 -11.949 0.801 1.00 64.56 169 GLY A N 1
ATOM 1357 C CA . GLY A 1 169 ? 10.666 -11.380 1.293 1.00 64.56 169 GLY A CA 1
ATOM 1358 C C . GLY A 1 169 ? 11.585 -10.917 0.157 1.00 64.56 169 GLY A C 1
ATOM 1359 O O . GLY A 1 169 ? 11.192 -10.820 -1.004 1.00 64.56 169 GLY A O 1
ATOM 1360 N N . MET A 1 170 ? 12.840 -10.626 0.502 1.00 53.84 170 MET A N 1
ATOM 1361 C CA . MET A 1 170 ? 13.868 -10.215 -0.466 1.00 53.84 170 MET A CA 1
ATOM 1362 C C . MET A 1 170 ? 14.684 -11.384 -1.040 1.00 53.84 170 MET A C 1
ATOM 1364 O O . MET A 1 170 ? 15.623 -11.149 -1.791 1.00 53.84 170 MET A O 1
ATOM 1368 N N . VAL A 1 171 ? 14.383 -12.626 -0.642 1.00 53.31 171 VAL A N 1
ATOM 1369 C CA . VAL A 1 171 ? 15.157 -13.822 -1.036 1.00 53.31 171 VAL A CA 1
ATOM 1370 C C . VAL A 1 171 ? 14.592 -14.466 -2.305 1.00 53.31 171 VAL A C 1
ATOM 1372 O O . VAL A 1 171 ? 15.312 -15.152 -3.023 1.00 53.31 171 VAL A O 1
ATOM 1375 N N . ASN A 1 172 ? 13.318 -14.221 -2.618 1.00 63.06 172 ASN A N 1
ATOM 1376 C CA . ASN A 1 172 ? 12.736 -14.615 -3.894 1.00 63.06 172 ASN A CA 1
ATOM 1377 C C . ASN A 1 172 ? 13.113 -13.571 -4.958 1.00 63.06 172 ASN A C 1
ATOM 1379 O O . ASN A 1 172 ? 12.659 -12.433 -4.880 1.00 63.06 172 ASN A O 1
ATOM 1383 N N . ALA A 1 173 ? 13.972 -13.947 -5.908 1.00 61.16 173 ALA A N 1
ATOM 1384 C CA . ALA A 1 173 ? 14.518 -13.030 -6.910 1.00 61.16 173 ALA A CA 1
ATOM 1385 C C . ALA A 1 173 ? 13.485 -12.572 -7.957 1.00 61.16 173 ALA A C 1
ATOM 1387 O O . ALA A 1 173 ? 13.621 -11.486 -8.508 1.00 61.16 173 ALA A O 1
ATOM 1388 N N . GLU A 1 174 ? 12.439 -13.366 -8.202 1.00 68.44 174 GLU A N 1
ATOM 1389 C CA . GLU A 1 174 ? 11.472 -13.122 -9.284 1.00 68.44 174 GLU A CA 1
ATOM 1390 C C . GLU A 1 174 ? 10.161 -12.503 -8.774 1.00 68.44 174 GLU A C 1
ATOM 1392 O O . GLU A 1 174 ? 9.550 -11.667 -9.441 1.00 68.44 174 GLU A O 1
ATOM 1397 N N . LYS A 1 175 ? 9.730 -12.869 -7.559 1.00 80.44 175 LYS A N 1
ATOM 1398 C CA . LYS A 1 175 ? 8.439 -12.456 -6.987 1.00 80.44 175 LYS A CA 1
ATOM 1399 C C . LYS A 1 175 ? 8.607 -11.836 -5.603 1.00 80.44 175 LYS A C 1
ATOM 1401 O O . LYS A 1 175 ? 8.945 -12.524 -4.642 1.00 80.44 175 LYS A O 1
ATOM 1406 N N . GLY A 1 176 ? 8.286 -10.549 -5.478 1.00 79.44 176 GLY A N 1
ATOM 1407 C CA . GLY A 1 176 ? 8.426 -9.811 -4.220 1.00 79.44 176 GLY A CA 1
ATOM 1408 C C . GLY A 1 176 ? 7.275 -10.024 -3.242 1.00 79.44 176 GLY A C 1
ATOM 1409 O O . GLY A 1 176 ? 7.494 -10.200 -2.040 1.00 79.44 176 GLY A O 1
ATOM 1410 N N . ALA A 1 177 ? 6.044 -10.033 -3.750 1.00 88.31 177 ALA A N 1
ATOM 1411 C CA . ALA A 1 177 ? 4.843 -10.199 -2.942 1.00 88.31 177 ALA A CA 1
ATOM 1412 C C . ALA A 1 177 ? 3.642 -10.649 -3.783 1.00 88.31 177 ALA A C 1
ATOM 1414 O O . ALA A 1 177 ? 3.616 -10.545 -5.009 1.00 88.31 177 ALA A O 1
ATOM 1415 N N . GLU A 1 178 ? 2.622 -11.131 -3.095 1.00 92.00 178 GLU A N 1
ATOM 1416 C CA . GLU A 1 178 ? 1.272 -11.281 -3.616 1.00 92.00 178 GLU A CA 1
ATOM 1417 C C . GLU A 1 178 ? 0.316 -10.552 -2.681 1.00 92.00 178 GLU A C 1
ATOM 1419 O O . GLU A 1 178 ? 0.459 -10.625 -1.462 1.00 92.00 178 GLU A O 1
ATOM 1424 N N . ILE A 1 179 ? -0.611 -9.798 -3.253 1.00 94.38 179 ILE A N 1
ATOM 1425 C CA . ILE A 1 179 ? -1.554 -8.963 -2.524 1.00 94.38 179 ILE A CA 1
ATOM 1426 C C . ILE A 1 179 ? -2.951 -9.358 -2.986 1.00 94.38 179 ILE A C 1
ATOM 1428 O O . ILE A 1 179 ? -3.240 -9.351 -4.176 1.00 94.38 179 ILE A O 1
ATOM 1432 N N . GLU A 1 180 ? -3.808 -9.726 -2.049 1.00 94.88 180 GLU A N 1
ATOM 1433 C CA . GLU A 1 180 ? -5.216 -10.012 -2.300 1.00 94.88 180 GLU A CA 1
ATOM 1434 C C . GLU A 1 180 ? -6.051 -8.816 -1.839 1.00 94.88 180 GLU A C 1
ATOM 1436 O O . GLU A 1 180 ? -5.852 -8.338 -0.725 1.00 94.88 180 GLU A O 1
ATOM 1441 N N . LEU A 1 181 ? -6.982 -8.335 -2.662 1.00 94.06 181 LEU A N 1
ATOM 1442 C CA . LEU A 1 181 ? -7.903 -7.238 -2.340 1.00 94.06 181 LEU A CA 1
ATOM 1443 C C . LEU A 1 181 ? -9.342 -7.740 -2.450 1.00 94.06 181 LEU A C 1
ATOM 1445 O O . LEU A 1 181 ? -9.667 -8.429 -3.412 1.00 94.06 181 LEU A O 1
ATOM 1449 N N . LEU A 1 182 ? -10.208 -7.420 -1.492 1.00 93.69 182 LEU A N 1
ATOM 1450 C CA . LEU A 1 182 ? -11.607 -7.851 -1.528 1.00 93.69 182 LEU A CA 1
ATOM 1451 C C . LEU A 1 182 ? -12.320 -7.308 -2.784 1.00 93.69 182 LEU A C 1
ATOM 1453 O O . LEU A 1 182 ? -12.190 -6.132 -3.131 1.00 93.69 182 LEU A O 1
ATOM 1457 N N . ILE A 1 183 ? -13.077 -8.162 -3.479 1.00 90.31 183 ILE A N 1
ATOM 1458 C CA . ILE A 1 183 ? -13.895 -7.751 -4.629 1.00 90.31 183 ILE A CA 1
ATOM 1459 C C . ILE A 1 183 ? -15.037 -6.840 -4.158 1.00 90.31 183 ILE A C 1
ATOM 1461 O O . ILE A 1 183 ? -15.657 -7.084 -3.129 1.00 90.31 183 ILE A O 1
ATOM 1465 N N . GLY A 1 184 ? -15.340 -5.806 -4.948 1.00 87.81 184 GLY A N 1
ATOM 1466 C CA . GLY A 1 184 ? -16.441 -4.872 -4.683 1.00 87.81 184 GLY A CA 1
ATOM 1467 C C . GLY A 1 184 ? -16.034 -3.610 -3.920 1.00 87.81 184 GLY A C 1
ATOM 1468 O O . GLY A 1 184 ? -16.864 -2.723 -3.734 1.00 87.81 184 GLY A O 1
ATOM 1469 N N . LEU A 1 185 ? -14.765 -3.494 -3.522 1.00 89.44 185 LEU A N 1
ATOM 1470 C CA . LEU A 1 185 ? -14.210 -2.250 -2.990 1.00 89.44 185 LEU A CA 1
ATOM 1471 C C . LEU A 1 185 ? -14.174 -1.160 -4.071 1.00 89.44 185 LEU A C 1
ATOM 1473 O O . LEU A 1 185 ? -13.914 -1.455 -5.239 1.00 89.44 185 LEU A O 1
ATOM 1477 N N . ASP A 1 186 ? -14.365 0.100 -3.671 1.00 89.88 186 ASP A N 1
ATOM 1478 C CA . ASP A 1 186 ? -14.126 1.252 -4.548 1.00 89.88 186 ASP A CA 1
ATOM 1479 C C . ASP A 1 186 ? -12.683 1.241 -5.075 1.00 89.88 186 ASP A C 1
ATOM 1481 O O . ASP A 1 186 ? -11.757 0.902 -4.334 1.00 89.88 186 ASP A O 1
ATOM 1485 N N . GLN A 1 187 ? -12.476 1.631 -6.335 1.00 89.00 187 GLN A N 1
ATOM 1486 C CA . GLN A 1 187 ? -11.149 1.606 -6.956 1.00 89.00 187 GLN A CA 1
ATOM 1487 C C . GLN A 1 187 ? -10.122 2.426 -6.161 1.00 89.00 187 GLN A C 1
ATOM 1489 O O . GLN A 1 187 ? -8.990 1.983 -5.975 1.00 89.00 187 GLN A O 1
ATOM 1494 N N . SER A 1 188 ? -10.511 3.593 -5.653 1.00 90.50 188 SER A N 1
ATOM 1495 C CA . SER A 1 188 ? -9.613 4.461 -4.889 1.00 90.50 188 SER A CA 1
ATOM 1496 C C . SER A 1 188 ? -9.193 3.784 -3.584 1.00 90.50 188 SER A C 1
ATOM 1498 O O . SER A 1 188 ? -8.027 3.833 -3.198 1.00 90.50 188 SER A O 1
ATOM 1500 N N . LEU A 1 189 ? -10.125 3.084 -2.926 1.00 93.00 189 LEU A N 1
ATOM 1501 C CA . LEU A 1 189 ? -9.833 2.318 -1.716 1.00 93.00 189 LEU A CA 1
ATOM 1502 C C . LEU A 1 189 ? -8.953 1.097 -2.017 1.00 93.00 189 LEU A C 1
ATOM 1504 O O . LEU A 1 189 ? -8.033 0.812 -1.251 1.00 93.00 189 LEU A O 1
ATOM 1508 N N . GLN A 1 190 ? -9.176 0.405 -3.139 1.00 93.38 190 GLN A N 1
ATOM 1509 C CA . GLN A 1 190 ? -8.293 -0.676 -3.595 1.00 93.38 190 GLN A CA 1
ATOM 1510 C C . GLN A 1 190 ? -6.855 -0.177 -3.773 1.00 93.38 190 GLN A C 1
ATOM 1512 O O . GLN A 1 190 ? -5.916 -0.825 -3.314 1.00 93.38 190 GLN A O 1
ATOM 1517 N N . GLU A 1 191 ? -6.676 0.991 -4.389 1.00 93.56 191 GLU A N 1
ATOM 1518 C CA . GLU A 1 191 ? -5.363 1.598 -4.626 1.00 93.56 191 GLU A CA 1
ATOM 1519 C C . GLU A 1 191 ? -4.688 2.051 -3.320 1.00 93.56 191 GLU A C 1
ATOM 1521 O O . GLU A 1 191 ? -3.488 1.829 -3.134 1.00 93.56 191 GLU A O 1
ATOM 1526 N N . VAL A 1 192 ? -5.455 2.582 -2.359 1.00 95.12 192 VAL A N 1
ATOM 1527 C CA . VAL A 1 192 ? -4.964 2.877 -1.000 1.00 95.12 192 VAL A CA 1
ATOM 1528 C C . VAL A 1 192 ? -4.518 1.606 -0.279 1.00 95.12 192 VAL A C 1
ATOM 1530 O O . VAL A 1 192 ? -3.421 1.570 0.286 1.00 95.12 192 VAL A O 1
ATOM 1533 N N . LEU A 1 193 ? -5.329 0.546 -0.313 1.00 96.25 193 LEU A N 1
ATOM 1534 C CA . LEU A 1 193 ? -4.993 -0.734 0.309 1.00 96.25 193 LEU A CA 1
ATOM 1535 C C . LEU A 1 193 ? -3.751 -1.348 -0.340 1.00 96.25 193 LEU A C 1
ATOM 1537 O O . LEU A 1 193 ? -2.840 -1.759 0.382 1.00 96.25 193 LEU A O 1
ATOM 1541 N N . LEU A 1 194 ? -3.655 -1.318 -1.671 1.00 95.81 194 LEU A N 1
ATOM 1542 C CA . LEU A 1 194 ? -2.481 -1.755 -2.423 1.00 95.81 194 LEU A CA 1
ATOM 1543 C C . LEU A 1 194 ? -1.225 -0.973 -2.009 1.00 95.81 194 LEU A C 1
ATOM 1545 O O . LEU A 1 194 ? -0.207 -1.579 -1.672 1.00 95.81 194 LEU A O 1
ATOM 1549 N N . MET A 1 195 ? -1.292 0.361 -1.961 1.00 96.12 195 MET A N 1
ATOM 1550 C CA . MET A 1 195 ? -0.168 1.197 -1.527 1.00 96.12 195 MET A CA 1
ATOM 1551 C C . MET A 1 195 ? 0.220 0.920 -0.068 1.00 96.12 195 MET A C 1
ATOM 1553 O O . MET A 1 195 ? 1.407 0.822 0.249 1.00 96.12 195 MET A O 1
ATOM 1557 N N . SER A 1 196 ? -0.755 0.753 0.828 1.00 96.62 196 SER A N 1
ATOM 1558 C CA . SER A 1 196 ? -0.488 0.439 2.235 1.00 96.62 196 SER A CA 1
ATOM 1559 C C . SER A 1 196 ? 0.188 -0.931 2.397 1.00 96.62 196 SER A C 1
ATOM 1561 O O . SER A 1 196 ? 1.144 -1.048 3.163 1.00 96.62 196 SER A O 1
ATOM 1563 N N . ALA A 1 197 ? -0.207 -1.936 1.608 1.00 95.81 197 ALA A N 1
ATOM 1564 C CA . ALA A 1 197 ? 0.435 -3.249 1.576 1.00 95.81 197 ALA A CA 1
ATOM 1565 C C . ALA A 1 197 ? 1.893 -3.154 1.094 1.00 95.81 197 ALA A C 1
ATOM 1567 O O . ALA A 1 197 ? 2.794 -3.724 1.711 1.00 95.81 197 ALA A O 1
ATOM 1568 N N . LEU A 1 198 ? 2.150 -2.384 0.030 1.00 94.19 198 LEU A N 1
ATOM 1569 C CA . LEU A 1 198 ? 3.503 -2.127 -0.478 1.00 94.19 198 LEU A CA 1
ATOM 1570 C C . LEU A 1 198 ? 4.369 -1.388 0.553 1.00 94.19 198 LEU A C 1
ATOM 1572 O O . LEU A 1 198 ? 5.554 -1.687 0.694 1.00 94.19 198 LEU A O 1
ATOM 1576 N N . ALA A 1 199 ? 3.782 -0.458 1.308 1.00 93.75 199 ALA A N 1
ATOM 1577 C CA . ALA A 1 199 ? 4.453 0.237 2.400 1.00 93.75 199 ALA A CA 1
ATOM 1578 C C . ALA A 1 199 ? 4.829 -0.716 3.550 1.00 93.75 199 ALA A C 1
ATOM 1580 O O . ALA A 1 199 ? 5.970 -0.684 4.018 1.00 93.75 199 ALA A O 1
ATOM 1581 N N . VAL A 1 200 ? 3.919 -1.610 3.959 1.00 92.88 200 VAL A N 1
ATOM 1582 C CA . VAL A 1 200 ? 4.207 -2.677 4.937 1.00 92.88 200 VAL A CA 1
ATOM 1583 C C . VAL A 1 200 ? 5.335 -3.578 4.435 1.00 92.88 200 VAL A C 1
ATOM 1585 O O . VAL A 1 200 ? 6.327 -3.774 5.138 1.00 92.88 200 VAL A O 1
ATOM 1588 N N . TRP A 1 201 ? 5.236 -4.065 3.195 1.00 90.25 201 TRP A N 1
ATOM 1589 C CA . TRP A 1 201 ? 6.265 -4.896 2.570 1.00 90.25 201 TRP A CA 1
ATOM 1590 C C . TRP A 1 201 ? 7.639 -4.203 2.546 1.00 90.25 201 TRP A C 1
ATOM 1592 O O . TRP A 1 201 ? 8.651 -4.821 2.894 1.00 90.25 201 TRP A O 1
ATOM 1602 N N . ALA A 1 202 ? 7.689 -2.914 2.200 1.00 87.50 202 ALA A N 1
ATOM 1603 C CA . ALA A 1 202 ? 8.925 -2.140 2.174 1.00 87.50 202 ALA A CA 1
ATOM 1604 C C . ALA A 1 202 ? 9.522 -1.954 3.580 1.00 87.50 202 ALA A C 1
ATOM 1606 O O . ALA A 1 202 ? 10.732 -2.115 3.755 1.00 87.50 202 ALA A O 1
ATOM 1607 N N . MET A 1 203 ? 8.699 -1.652 4.592 1.00 85.62 203 MET A N 1
ATOM 1608 C CA . MET A 1 203 ? 9.152 -1.512 5.983 1.00 85.62 203 MET A CA 1
ATOM 1609 C C . MET A 1 203 ? 9.752 -2.806 6.531 1.00 85.62 203 MET A C 1
ATOM 1611 O O . MET A 1 203 ? 10.854 -2.781 7.079 1.00 85.62 203 MET A O 1
ATOM 1615 N N . GLU A 1 204 ? 9.069 -3.933 6.338 1.00 83.44 204 GLU A N 1
ATOM 1616 C CA . GLU A 1 204 ? 9.556 -5.249 6.765 1.00 83.44 204 GLU A CA 1
ATOM 1617 C C . GLU A 1 204 ? 10.848 -5.634 6.017 1.00 83.44 204 GLU A C 1
ATOM 1619 O O . GLU A 1 204 ? 11.812 -6.113 6.616 1.00 83.44 204 GLU A O 1
ATOM 1624 N N . SER A 1 205 ? 10.936 -5.330 4.717 1.00 78.44 205 SER A N 1
ATOM 1625 C CA . SER A 1 205 ? 12.145 -5.574 3.914 1.00 78.44 205 SER A CA 1
ATOM 1626 C C . SER A 1 205 ? 13.349 -4.733 4.369 1.00 78.44 205 SER A C 1
ATOM 1628 O O . SER A 1 205 ? 14.490 -5.208 4.352 1.00 78.44 205 SER A O 1
ATOM 1630 N N . MET A 1 206 ? 13.128 -3.488 4.811 1.00 72.75 206 MET A N 1
ATOM 1631 C CA . MET A 1 206 ? 14.192 -2.636 5.363 1.00 72.75 206 MET A CA 1
ATOM 1632 C C . MET A 1 206 ? 14.729 -3.154 6.701 1.00 72.75 206 MET A C 1
ATOM 1634 O O . MET A 1 206 ? 15.934 -3.054 6.942 1.00 72.75 206 MET A O 1
ATOM 1638 N N . GLU A 1 207 ? 13.879 -3.728 7.553 1.00 67.31 207 GLU A N 1
ATOM 1639 C CA . GLU A 1 207 ? 14.327 -4.329 8.813 1.00 67.31 207 GLU A CA 1
ATOM 1640 C C . GLU A 1 207 ? 15.168 -5.583 8.612 1.00 67.31 207 GLU A C 1
ATOM 1642 O O . GLU A 1 207 ? 16.208 -5.737 9.250 1.00 67.31 207 GLU A O 1
ATOM 1647 N N . VAL A 1 208 ? 14.783 -6.450 7.676 1.00 54.97 208 VAL A N 1
ATOM 1648 C CA . VAL A 1 208 ? 15.600 -7.622 7.331 1.00 54.97 208 VAL A CA 1
ATOM 1649 C C . VAL A 1 208 ? 17.003 -7.183 6.890 1.00 54.97 208 VAL A C 1
ATOM 1651 O O . VAL A 1 208 ? 18.006 -7.769 7.303 1.00 54.97 208 VAL A O 1
ATOM 1654 N N . ARG A 1 209 ? 17.104 -6.094 6.117 1.00 55.03 209 ARG A N 1
ATOM 1655 C CA . ARG A 1 209 ? 18.393 -5.530 5.685 1.00 55.03 209 ARG A CA 1
ATOM 1656 C C . ARG A 1 209 ? 19.201 -4.899 6.818 1.00 55.03 209 ARG A C 1
ATOM 1658 O O . ARG A 1 209 ? 20.427 -5.005 6.792 1.00 55.03 209 ARG A O 1
ATOM 1665 N N . SER A 1 210 ? 18.569 -4.232 7.785 1.00 54.19 210 SER A N 1
ATOM 1666 C CA . SER A 1 210 ? 19.298 -3.666 8.927 1.00 54.19 210 SER A CA 1
ATOM 1667 C C . SER A 1 210 ? 19.893 -4.774 9.800 1.00 54.19 210 SER A C 1
ATOM 1669 O O . SER A 1 210 ? 21.053 -4.670 10.194 1.00 54.19 210 SER A O 1
ATOM 1671 N N . ILE A 1 211 ? 19.162 -5.876 9.990 1.00 48.97 211 ILE A N 1
ATOM 1672 C CA . ILE A 1 211 ? 19.640 -7.067 10.701 1.00 48.97 211 ILE A CA 1
ATOM 1673 C C . ILE A 1 211 ? 20.787 -7.737 9.932 1.00 48.97 211 ILE A C 1
ATOM 1675 O O . ILE A 1 211 ? 21.853 -7.953 10.504 1.00 48.97 211 ILE A O 1
ATOM 1679 N N . LEU A 1 212 ? 20.630 -7.995 8.628 1.00 45.53 212 LEU A N 1
ATOM 1680 C CA . LEU A 1 212 ? 21.688 -8.592 7.798 1.00 45.53 212 LEU A CA 1
ATOM 1681 C C . LEU A 1 212 ? 22.969 -7.749 7.776 1.00 45.53 212 LEU A C 1
ATOM 1683 O O . LEU A 1 212 ? 24.062 -8.304 7.848 1.00 45.53 212 LEU A O 1
ATOM 1687 N N . ARG A 1 213 ? 22.866 -6.413 7.733 1.00 46.78 213 ARG A N 1
ATOM 1688 C CA . ARG A 1 213 ? 24.044 -5.534 7.837 1.00 46.78 213 ARG A CA 1
ATOM 1689 C C . ARG A 1 213 ? 24.745 -5.660 9.183 1.00 46.78 213 ARG A C 1
ATOM 1691 O O . ARG A 1 213 ? 25.968 -5.642 9.203 1.00 46.78 213 ARG A O 1
ATOM 1698 N N . VAL A 1 214 ? 24.006 -5.787 10.285 1.00 45.62 214 VAL A N 1
ATOM 1699 C CA . VAL A 1 214 ? 24.599 -5.998 11.615 1.00 45.62 214 VAL A CA 1
ATOM 1700 C C . VAL A 1 214 ? 25.282 -7.365 11.685 1.00 45.62 214 VAL A C 1
ATOM 1702 O O . VAL A 1 214 ? 26.438 -7.430 12.088 1.00 45.62 214 VAL A O 1
ATOM 1705 N N . PHE A 1 215 ? 24.632 -8.433 11.214 1.00 37.34 215 PHE A N 1
ATOM 1706 C CA . PHE A 1 215 ? 25.215 -9.779 11.193 1.00 37.34 215 PHE A CA 1
ATOM 1707 C C . PHE A 1 215 ? 26.471 -9.870 10.323 1.00 37.34 215 PHE A C 1
ATOM 1709 O O . PHE A 1 215 ? 27.482 -10.401 10.775 1.00 37.34 215 PHE A O 1
ATOM 1716 N N . LEU A 1 216 ? 26.450 -9.297 9.116 1.00 41.19 216 LEU A N 1
ATOM 1717 C CA . LEU A 1 216 ? 27.627 -9.263 8.247 1.00 41.19 216 LEU A CA 1
ATOM 1718 C C . LEU A 1 216 ? 28.771 -8.473 8.893 1.00 41.19 216 LEU A C 1
ATOM 1720 O O . LEU A 1 216 ? 29.902 -8.936 8.859 1.00 41.19 216 LEU A O 1
ATOM 1724 N N . ARG A 1 217 ? 28.489 -7.350 9.569 1.00 43.28 217 ARG A N 1
ATOM 1725 C CA . ARG A 1 217 ? 29.514 -6.555 10.273 1.00 43.28 217 ARG A CA 1
ATOM 1726 C C . ARG A 1 217 ? 30.108 -7.280 11.487 1.00 43.28 217 ARG A C 1
ATOM 1728 O O . ARG A 1 217 ? 31.298 -7.131 11.750 1.00 43.28 217 ARG A O 1
ATOM 1735 N N . VAL A 1 218 ? 29.306 -8.067 12.209 1.00 48.41 218 VAL A N 1
ATOM 1736 C CA . VAL A 1 218 ? 29.762 -8.900 13.339 1.00 48.41 218 VAL A CA 1
ATOM 1737 C C . VAL A 1 218 ? 30.632 -10.063 12.851 1.00 48.41 218 VAL A C 1
ATOM 1739 O O . VAL A 1 218 ? 31.670 -10.329 13.456 1.00 48.41 218 VAL A O 1
ATOM 1742 N N . TYR A 1 219 ? 30.277 -10.696 11.729 1.00 40.00 219 TYR A N 1
ATOM 1743 C CA . TYR A 1 219 ? 31.105 -11.728 11.092 1.00 40.00 219 TYR A CA 1
ATOM 1744 C C . TYR A 1 219 ? 32.419 -11.168 10.531 1.00 40.00 219 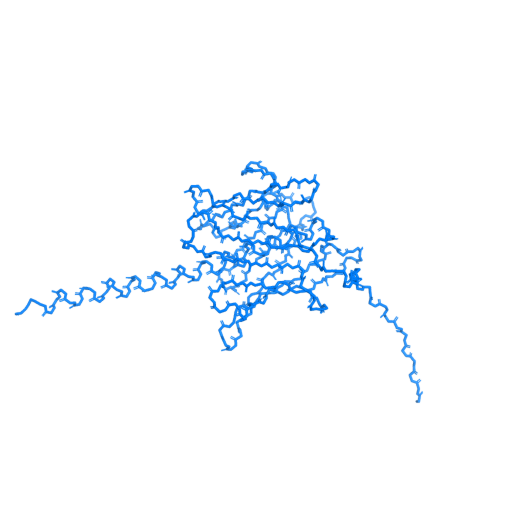TYR A C 1
ATOM 1746 O O . TYR A 1 219 ? 33.468 -11.786 10.695 1.00 40.00 219 TYR A O 1
ATOM 1754 N N . SER A 1 220 ? 32.403 -9.966 9.944 1.00 44.22 220 SER A N 1
ATOM 1755 C CA . SER A 1 220 ? 33.637 -9.297 9.507 1.00 44.22 220 SER A CA 1
ATOM 1756 C C . SER A 1 220 ? 34.564 -8.973 10.680 1.00 44.22 220 SER A C 1
ATOM 1758 O O . SER A 1 220 ? 35.774 -9.096 10.547 1.00 44.22 220 SER A O 1
ATOM 1760 N N . HIS A 1 221 ? 34.021 -8.590 11.841 1.00 42.56 221 HIS A N 1
ATOM 1761 C CA . HIS A 1 221 ? 34.839 -8.324 13.025 1.00 42.56 221 HIS A CA 1
ATOM 1762 C C . HIS A 1 221 ? 35.360 -9.598 13.701 1.00 42.56 221 HIS A C 1
ATOM 1764 O O . HIS A 1 221 ? 36.496 -9.597 14.158 1.00 42.56 221 HIS A O 1
ATOM 1770 N N . THR A 1 222 ? 34.589 -10.688 13.744 1.00 44.09 222 THR A N 1
ATOM 1771 C CA . THR A 1 222 ? 35.060 -11.965 14.320 1.00 44.09 222 THR A CA 1
ATOM 1772 C C . THR A 1 222 ? 36.116 -12.646 13.450 1.00 44.09 222 THR A C 1
ATOM 1774 O O . THR A 1 222 ? 37.067 -13.195 14.001 1.00 44.09 222 THR A O 1
ATOM 1777 N N . ALA A 1 223 ? 36.042 -12.528 12.121 1.00 40.56 223 ALA A N 1
ATOM 1778 C CA . ALA A 1 223 ? 37.099 -13.012 11.226 1.00 40.56 223 ALA A CA 1
ATOM 1779 C C . ALA A 1 223 ? 38.453 -12.305 11.464 1.00 40.56 223 ALA A C 1
ATOM 1781 O O . ALA A 1 223 ? 39.495 -12.953 11.445 1.00 40.56 223 ALA A O 1
ATOM 1782 N N . ILE A 1 224 ? 38.441 -11.008 11.800 1.00 46.06 224 ILE A N 1
ATOM 1783 C CA . ILE A 1 224 ? 39.663 -10.230 12.088 1.00 46.06 224 ILE A CA 1
ATOM 1784 C C . ILE A 1 224 ? 40.316 -10.638 13.426 1.00 46.06 224 ILE A C 1
ATOM 1786 O O . ILE A 1 224 ? 41.529 -10.505 13.586 1.00 46.06 224 ILE A O 1
ATOM 1790 N N . TYR A 1 225 ? 39.549 -11.158 14.392 1.00 38.75 225 TYR A N 1
ATOM 1791 C CA . TYR A 1 225 ? 40.117 -11.638 15.660 1.00 38.75 225 TYR A CA 1
ATOM 1792 C C . TYR A 1 225 ? 40.750 -13.032 15.550 1.00 38.75 225 TYR A C 1
ATOM 1794 O O . TYR A 1 225 ? 41.726 -13.294 16.248 1.00 38.75 225 TYR A O 1
ATOM 1802 N N . TYR A 1 226 ? 40.274 -13.898 14.650 1.00 38.94 226 TYR A N 1
ATOM 1803 C CA . TYR A 1 226 ? 40.906 -15.206 14.430 1.00 38.94 226 TYR A CA 1
ATOM 1804 C C . TYR A 1 226 ? 42.232 -15.105 13.661 1.00 38.94 226 TYR A C 1
ATOM 1806 O O . TYR A 1 226 ? 43.172 -15.820 13.995 1.00 38.94 226 TYR A O 1
ATOM 1814 N N . GLU A 1 227 ? 42.374 -14.160 12.725 1.00 40.53 227 GLU A N 1
ATOM 1815 C CA . GLU A 1 227 ? 43.653 -13.939 12.023 1.00 40.53 227 GLU A CA 1
ATOM 1816 C C . GLU A 1 227 ? 44.764 -13.377 12.926 1.00 40.53 227 GLU A C 1
ATOM 1818 O O . GLU A 1 227 ? 45.943 -13.598 12.660 1.00 40.53 227 GLU A O 1
ATOM 1823 N N . LYS A 1 228 ? 44.420 -12.696 14.029 1.00 43.91 228 LYS A N 1
ATOM 1824 C CA . LYS A 1 228 ? 45.413 -12.178 14.988 1.00 43.91 228 LYS A CA 1
ATOM 1825 C C . LYS A 1 228 ? 45.820 -13.161 16.086 1.00 43.91 228 LYS A C 1
ATOM 1827 O O . LYS A 1 228 ? 46.824 -12.912 16.744 1.00 43.91 228 LYS A O 1
ATOM 1832 N N . CYS A 1 229 ? 45.091 -14.260 16.285 1.00 44.06 229 CYS A N 1
ATOM 1833 C CA . CYS A 1 229 ? 45.434 -15.272 17.294 1.00 44.06 229 CYS A CA 1
ATOM 1834 C C . CYS A 1 229 ? 46.168 -16.500 16.730 1.00 44.06 229 CYS A C 1
ATOM 1836 O O . CYS A 1 229 ? 46.653 -17.306 17.514 1.00 44.06 229 CYS A O 1
ATOM 1838 N N . SER A 1 230 ? 46.297 -16.633 15.405 1.00 46.00 230 SER A N 1
ATOM 1839 C CA . SER A 1 230 ? 47.107 -17.687 14.764 1.00 46.00 230 SER A CA 1
ATOM 1840 C C . SER A 1 230 ? 48.522 -17.237 14.376 1.00 46.00 230 SER A C 1
ATOM 1842 O O . SER A 1 230 ? 49.239 -17.985 13.719 1.00 46.00 230 SER A O 1
ATOM 1844 N N . ALA A 1 231 ? 48.930 -16.035 14.787 1.00 49.91 231 ALA A N 1
ATOM 1845 C CA . ALA A 1 231 ? 50.288 -15.522 14.627 1.00 49.91 231 ALA A CA 1
ATOM 1846 C C . ALA A 1 231 ? 50.970 -15.361 15.998 1.00 49.91 231 ALA A C 1
ATOM 1848 O O . ALA A 1 231 ? 51.271 -14.243 16.415 1.00 49.91 231 ALA A O 1
ATOM 1849 N N . VAL A 1 232 ? 51.170 -16.481 16.703 1.00 42.62 232 VAL A N 1
ATOM 1850 C CA . VAL A 1 232 ? 52.184 -16.661 17.760 1.00 42.62 232 VAL A CA 1
ATOM 1851 C C . VAL A 1 232 ? 52.775 -18.053 17.608 1.00 42.62 232 VAL A C 1
ATOM 1853 O O . VAL A 1 232 ? 51.971 -19.003 17.489 1.00 42.62 232 VAL A O 1
#

Radius of gyration: 20.98 Å; chains: 1; bounding box: 88×44×54 Å

Organism: NCBI:txid80388